Protein AF-A0A9E5JF18-F1 (afdb_monomer)

Structure (mmCIF, N/CA/C/O backbone):
data_AF-A0A9E5JF18-F1
#
_entry.id   AF-A0A9E5JF18-F1
#
loop_
_atom_site.group_PDB
_atom_site.id
_atom_site.type_symbol
_atom_site.label_atom_id
_atom_site.label_alt_id
_atom_site.label_comp_id
_atom_site.label_asym_id
_atom_site.label_entity_id
_atom_site.label_seq_id
_atom_site.pdbx_PDB_ins_code
_atom_site.Cartn_x
_atom_site.Cartn_y
_atom_site.Cartn_z
_atom_site.occupancy
_atom_site.B_iso_or_equiv
_atom_site.auth_seq_id
_atom_site.auth_comp_id
_atom_site.auth_asym_id
_atom_site.auth_atom_id
_atom_site.pdbx_PDB_model_num
ATOM 1 N N . MET A 1 1 ? -44.490 35.544 76.834 1.00 33.91 1 MET A N 1
ATOM 2 C CA . MET A 1 1 ? -45.646 36.040 76.056 1.00 33.91 1 MET A CA 1
ATOM 3 C C . MET A 1 1 ? -45.105 36.666 74.773 1.00 33.91 1 MET A C 1
ATOM 5 O O . MET A 1 1 ? -44.273 37.543 74.913 1.00 33.91 1 MET A O 1
ATOM 9 N N . LEU A 1 2 ? -45.488 36.084 73.617 1.00 44.06 2 LEU A N 1
ATOM 10 C CA . LEU A 1 2 ? -45.630 36.548 72.201 1.00 44.06 2 LEU A CA 1
ATOM 11 C C . LEU A 1 2 ? -45.135 37.962 71.764 1.00 44.06 2 LEU A C 1
ATOM 13 O O . LEU A 1 2 ? -45.018 38.805 72.644 1.00 44.06 2 LEU A O 1
ATOM 17 N N . PRO A 1 3 ? -45.015 38.320 70.447 1.00 48.81 3 PRO A N 1
ATOM 18 C CA . PRO A 1 3 ? -45.403 37.610 69.199 1.00 48.81 3 PRO A CA 1
ATOM 19 C C . PRO A 1 3 ? -44.447 37.737 67.961 1.00 48.81 3 PRO A C 1
ATOM 21 O O . PRO A 1 3 ? -43.409 38.387 67.990 1.00 48.81 3 PRO A O 1
ATOM 24 N N . ARG A 1 4 ? -44.895 37.078 66.871 1.00 42.34 4 ARG A N 1
ATOM 25 C CA . ARG A 1 4 ? -44.680 37.236 65.403 1.00 42.34 4 ARG A CA 1
ATOM 26 C C . ARG A 1 4 ? -44.490 38.661 64.835 1.00 42.34 4 ARG A C 1
ATOM 28 O O . ARG A 1 4 ? -45.094 39.579 65.367 1.00 42.34 4 ARG A O 1
ATOM 35 N N . GLU A 1 5 ? -43.833 38.741 63.659 1.00 38.25 5 GLU A N 1
ATOM 36 C CA . GLU A 1 5 ? -44.210 39.450 62.390 1.00 38.25 5 GLU A CA 1
ATOM 37 C C . GLU A 1 5 ? -43.005 39.395 61.401 1.00 38.25 5 GLU A C 1
ATOM 39 O O . GLU A 1 5 ? -41.887 39.726 61.778 1.00 38.25 5 GLU A O 1
ATOM 44 N N . THR A 1 6 ? -43.052 38.682 60.263 1.00 45.41 6 THR A N 1
ATOM 45 C CA . THR A 1 6 ? -43.372 39.152 58.886 1.00 45.41 6 THR A CA 1
ATOM 46 C C . THR A 1 6 ? -42.691 40.446 58.425 1.00 45.41 6 THR A C 1
ATOM 48 O O . THR A 1 6 ? -43.058 41.516 58.884 1.00 45.41 6 THR A O 1
ATOM 51 N N . ASN A 1 7 ? -41.830 40.378 57.394 1.00 31.52 7 ASN A N 1
ATOM 52 C CA . ASN A 1 7 ? -41.903 41.358 56.302 1.00 31.52 7 ASN A CA 1
ATOM 53 C C . ASN A 1 7 ? -41.261 40.876 54.986 1.00 31.52 7 ASN A C 1
ATOM 55 O O . ASN A 1 7 ? -40.154 40.344 54.948 1.00 31.52 7 ASN A O 1
ATOM 59 N N . SER A 1 8 ? -42.009 41.104 53.914 1.00 36.94 8 SER A N 1
ATOM 60 C CA . SER A 1 8 ? -41.681 40.972 52.498 1.00 36.94 8 SER A CA 1
ATOM 61 C C . SER A 1 8 ? -40.933 42.198 51.975 1.00 36.94 8 SER A C 1
ATOM 63 O O . SER A 1 8 ? -41.282 43.300 52.382 1.00 36.94 8 SER A O 1
ATOM 65 N N . THR A 1 9 ? -40.087 42.057 50.951 1.00 35.94 9 THR A N 1
ATOM 66 C CA . THR A 1 9 ? -39.949 43.096 49.910 1.00 35.94 9 THR A CA 1
ATOM 67 C C . THR A 1 9 ? -39.482 42.509 48.575 1.00 35.94 9 THR A C 1
ATOM 69 O O . THR A 1 9 ? -38.477 41.814 48.464 1.00 35.94 9 THR A O 1
ATOM 72 N N . SER A 1 10 ? -40.264 42.817 47.542 1.00 36.72 10 SER A N 1
ATOM 73 C CA . SER A 1 10 ? -39.954 42.715 46.116 1.00 36.72 10 SER A CA 1
ATOM 74 C C . SER A 1 10 ? -38.806 43.643 45.710 1.00 36.72 10 SER A C 1
ATOM 76 O O . SER A 1 10 ? -38.755 44.744 46.253 1.00 36.72 10 SER A O 1
ATOM 78 N N . PHE A 1 11 ? -38.037 43.338 44.652 1.00 36.25 11 PHE A N 1
ATOM 79 C CA . PHE A 1 11 ? -37.579 44.401 43.741 1.00 36.25 11 PHE A CA 1
ATOM 80 C C . PHE A 1 11 ? -37.190 43.923 42.329 1.00 36.25 11 PHE A C 1
ATOM 82 O O . PHE A 1 11 ? -36.208 43.224 42.113 1.00 36.25 11 PHE A O 1
ATOM 89 N N . SER A 1 12 ? -38.047 44.335 41.396 1.00 33.22 12 SER A N 1
ATOM 90 C CA . SER A 1 12 ? -37.826 44.903 40.063 1.00 33.22 12 SER A CA 1
ATOM 91 C C . SER A 1 12 ? -36.539 44.648 39.262 1.00 33.22 12 SER A C 1
ATOM 93 O O . SER A 1 12 ? -35.405 44.865 39.675 1.00 33.22 12 SER A O 1
ATOM 95 N N . SER A 1 13 ? -36.816 44.353 37.998 1.00 35.88 13 SER A N 1
ATOM 96 C CA . SER A 1 13 ? -35.981 44.329 36.806 1.00 35.88 13 SER A CA 1
ATOM 97 C C . SER A 1 13 ? -35.311 45.659 36.392 1.00 35.88 13 SER A C 1
ATOM 99 O O . SER A 1 13 ? -35.896 46.727 36.552 1.00 35.88 13 SER A O 1
ATOM 101 N N . ARG A 1 14 ? -34.223 45.500 35.613 1.00 38.88 14 ARG A N 1
ATOM 102 C CA . ARG A 1 14 ? -33.598 46.397 34.603 1.00 38.88 14 ARG A CA 1
ATOM 103 C C . ARG A 1 14 ? -32.517 47.385 35.060 1.00 38.88 14 ARG A C 1
ATOM 105 O O . ARG A 1 14 ? -32.729 48.165 35.972 1.00 38.88 14 ARG A O 1
ATOM 112 N N . GLN A 1 15 ? -31.478 47.432 34.203 1.00 36.44 15 GLN A N 1
ATOM 113 C CA . GLN A 1 15 ? -30.330 48.357 34.067 1.00 36.44 15 GLN A CA 1
ATOM 114 C C . GLN A 1 15 ? -29.000 47.697 34.490 1.00 36.44 15 GLN A C 1
ATOM 116 O O . GLN A 1 15 ? -28.951 47.066 35.526 1.00 36.44 15 GLN A O 1
ATOM 121 N N . LEU A 1 16 ? -27.878 47.722 33.757 1.00 35.19 16 LEU A N 1
ATOM 122 C CA . LEU A 1 16 ? -27.427 48.499 32.600 1.00 35.19 16 LEU A CA 1
ATOM 123 C C . LEU A 1 16 ? -26.183 47.813 31.974 1.00 35.19 16 LEU A C 1
ATOM 125 O O . LEU A 1 16 ? -25.311 47.316 32.671 1.00 35.19 16 LEU A O 1
ATOM 129 N N . ARG A 1 17 ? -26.138 47.834 30.638 1.00 33.78 17 ARG A N 1
ATOM 130 C CA . ARG A 1 17 ? -25.003 47.969 29.695 1.00 33.78 17 ARG A CA 1
ATOM 131 C C . ARG A 1 17 ? -23.525 47.802 30.146 1.00 33.78 17 ARG A C 1
ATOM 133 O O . ARG A 1 17 ? -23.050 48.500 31.027 1.00 33.78 17 ARG A O 1
ATOM 140 N N . ARG A 1 18 ? -22.796 47.160 29.205 1.00 38.06 18 ARG A N 1
ATOM 141 C CA . ARG A 1 18 ? -21.385 47.320 28.749 1.00 38.06 18 ARG A CA 1
ATOM 142 C C . ARG A 1 18 ? -20.288 46.486 29.433 1.00 38.06 18 ARG A C 1
ATOM 144 O O . ARG A 1 18 ? -19.762 46.878 30.460 1.00 38.06 18 ARG A O 1
ATOM 151 N N . ALA A 1 19 ? -19.782 45.502 28.682 1.00 30.72 19 ALA A N 1
ATOM 152 C CA . ALA A 1 19 ? -18.355 45.371 28.364 1.00 30.72 19 ALA A CA 1
ATOM 153 C C . ALA A 1 19 ? -18.171 44.453 27.134 1.00 30.72 19 ALA A C 1
ATOM 155 O O . ALA A 1 19 ? -18.579 43.298 27.152 1.00 30.72 19 ALA A O 1
ATOM 156 N N . ARG A 1 20 ? -17.561 44.964 26.055 1.00 37.94 20 ARG A N 1
ATOM 157 C CA . ARG A 1 20 ? -16.689 44.136 25.200 1.00 37.94 20 ARG A CA 1
ATOM 158 C C . ARG A 1 20 ? -15.313 44.143 25.877 1.00 37.94 20 ARG A C 1
ATOM 160 O O . ARG A 1 20 ? -14.948 45.184 26.422 1.00 37.94 20 ARG A O 1
ATOM 167 N N . PRO A 1 21 ? -14.543 43.050 25.808 1.00 35.47 21 PRO A N 1
ATOM 168 C CA . PRO A 1 21 ? -13.415 43.097 24.880 1.00 35.47 21 PRO A CA 1
ATOM 169 C C . PRO A 1 21 ? -13.142 41.774 24.147 1.00 35.47 21 PRO A C 1
ATOM 171 O O . PRO A 1 21 ? -13.647 40.710 24.488 1.00 35.47 21 PRO A O 1
ATOM 174 N N . CYS A 1 22 ? -12.337 41.906 23.095 1.00 34.72 22 CYS A N 1
ATOM 175 C CA . CYS A 1 22 ? -11.722 40.872 22.276 1.00 34.72 22 CYS A CA 1
ATOM 176 C C . CYS A 1 22 ? -11.289 39.607 23.034 1.00 34.72 22 CYS A C 1
ATOM 178 O O . CYS A 1 22 ? -10.414 39.682 23.889 1.00 34.72 22 CYS A O 1
ATOM 180 N N . CYS A 1 23 ? -11.745 38.444 22.568 1.00 26.55 23 CYS A N 1
ATOM 181 C CA . CYS A 1 23 ? -10.933 37.230 22.544 1.00 26.55 23 CYS A CA 1
ATOM 182 C C . CYS A 1 23 ? -11.174 36.512 21.211 1.00 26.55 23 CYS A C 1
ATOM 184 O O . CYS A 1 23 ? -12.299 36.204 20.829 1.00 26.55 23 CYS A O 1
ATOM 186 N N . THR A 1 24 ? -10.084 36.304 20.488 1.00 35.44 24 THR A N 1
ATOM 187 C CA . THR A 1 24 ? -9.939 35.458 19.304 1.00 35.44 24 THR A CA 1
ATOM 188 C C . THR A 1 24 ? -10.535 34.059 19.531 1.00 35.44 24 THR A C 1
ATOM 190 O O . THR A 1 24 ? -10.253 33.456 20.570 1.00 35.44 24 THR A O 1
ATOM 193 N N . PRO A 1 25 ? -11.301 33.465 18.591 1.00 33.09 25 PRO A N 1
ATOM 194 C CA . PRO A 1 25 ? -11.694 32.073 18.730 1.00 33.09 25 PRO A CA 1
ATOM 195 C C . PRO A 1 25 ? -10.510 31.199 18.315 1.00 33.09 25 PRO A C 1
ATOM 197 O O . PRO A 1 25 ? -10.319 30.839 17.155 1.00 33.09 25 PRO A O 1
ATOM 200 N N . ARG A 1 26 ? -9.680 30.875 19.304 1.00 34.72 26 ARG A N 1
ATOM 201 C CA . ARG A 1 26 ? -8.766 29.736 19.273 1.00 34.72 26 ARG A CA 1
ATOM 202 C C . ARG A 1 26 ? -9.658 28.494 19.355 1.00 34.72 26 ARG A C 1
ATOM 204 O O . ARG A 1 26 ? -10.065 28.114 20.448 1.00 34.72 26 ARG A O 1
ATOM 211 N N . THR A 1 27 ? -10.046 27.934 18.210 1.00 34.31 27 THR A N 1
ATOM 212 C CA . THR A 1 27 ? -10.943 26.768 18.139 1.00 34.31 27 THR A CA 1
ATOM 213 C C . THR A 1 27 ? -10.347 25.615 18.942 1.00 34.31 27 THR A C 1
ATOM 215 O O . THR A 1 27 ? -9.317 25.057 18.554 1.00 34.31 27 THR A O 1
ATOM 218 N N . ARG A 1 28 ? -10.963 25.293 20.083 1.00 35.28 28 ARG A N 1
ATOM 219 C CA . ARG A 1 28 ? -10.625 24.111 20.879 1.00 35.28 28 ARG A CA 1
ATOM 220 C C . ARG A 1 28 ? -11.259 22.879 20.215 1.00 35.28 28 ARG A C 1
ATOM 222 O O . ARG A 1 28 ? -12.368 22.986 19.693 1.00 35.28 28 ARG A O 1
ATOM 229 N N . PRO A 1 29 ? -10.605 21.707 20.244 1.00 41.25 29 PRO A N 1
ATOM 230 C CA . PRO A 1 29 ? -11.119 20.477 19.625 1.00 41.25 29 PRO A CA 1
ATOM 231 C C . PRO A 1 29 ? -12.486 20.019 20.177 1.00 41.25 29 PRO A C 1
ATOM 233 O O . PRO A 1 29 ? -13.217 19.311 19.491 1.00 41.25 29 PRO A O 1
ATOM 236 N N . THR A 1 30 ? -12.890 20.489 21.362 1.00 40.84 30 THR A N 1
ATOM 237 C CA . THR A 1 30 ? -14.211 20.240 21.966 1.00 40.84 30 THR A CA 1
ATOM 238 C C . THR A 1 30 ? -15.380 20.889 21.216 1.00 40.84 30 THR A C 1
ATOM 240 O O . THR A 1 30 ? -16.484 20.347 21.242 1.00 40.84 30 THR A O 1
ATOM 243 N N . ASP A 1 31 ? -15.160 21.994 20.493 1.00 34.69 31 ASP A N 1
ATOM 244 C CA . ASP A 1 31 ? -16.243 22.692 19.780 1.00 34.69 31 ASP A CA 1
ATOM 245 C C . ASP A 1 31 ? -16.677 21.947 18.509 1.00 34.69 31 ASP A C 1
ATOM 247 O O . ASP A 1 31 ? -17.843 22.012 18.123 1.00 34.69 31 ASP A O 1
ATOM 251 N N . GLN A 1 32 ? -15.781 21.176 17.880 1.00 45.31 32 GLN A N 1
ATOM 252 C CA . GLN A 1 32 ? -16.121 20.385 16.690 1.00 45.31 32 GLN A CA 1
ATOM 253 C C . GLN A 1 32 ? -17.056 19.214 17.011 1.00 45.31 32 GLN A C 1
ATOM 255 O O . GLN A 1 32 ? -17.930 18.902 16.205 1.00 45.31 32 GLN A O 1
ATOM 260 N N . VAL A 1 33 ? -16.914 18.597 18.188 1.00 40.34 33 VAL A N 1
ATOM 261 C CA . VAL A 1 33 ? -17.778 17.489 18.628 1.00 40.34 33 VAL A CA 1
ATOM 262 C C . VAL A 1 33 ? -19.189 17.997 18.941 1.00 40.34 33 VAL A C 1
ATOM 264 O O . VAL A 1 33 ? -20.171 17.380 18.527 1.00 40.34 33 VAL A O 1
ATOM 267 N N . ALA A 1 34 ? -19.309 19.168 19.576 1.00 34.69 34 ALA A N 1
ATOM 268 C CA . ALA A 1 34 ? -20.599 19.823 19.802 1.00 34.69 34 ALA A CA 1
ATOM 269 C C . ALA A 1 34 ? -21.286 20.206 18.477 1.00 34.69 34 ALA A C 1
ATOM 271 O O . ALA A 1 34 ? -22.465 19.913 18.278 1.00 34.69 34 ALA A O 1
ATOM 272 N N . GLN A 1 35 ? -20.521 20.746 17.520 1.00 43.88 35 GLN A N 1
ATOM 273 C CA . GLN A 1 35 ? -21.025 21.096 16.188 1.00 43.88 35 GLN A CA 1
ATOM 274 C C . GLN A 1 35 ? -21.439 19.878 15.345 1.00 43.88 35 GLN A C 1
ATOM 276 O O . GLN A 1 35 ? -22.266 20.007 14.440 1.00 43.88 35 GLN A O 1
ATOM 281 N N . PHE A 1 36 ? -20.855 18.705 15.605 1.00 44.62 36 PHE A N 1
ATOM 282 C CA . PHE A 1 36 ? -21.214 17.443 14.954 1.00 44.62 36 PHE A CA 1
ATOM 283 C C . PHE A 1 36 ? -22.488 16.843 15.567 1.00 44.62 36 PHE A C 1
ATOM 285 O O . PHE A 1 36 ? -23.381 16.408 14.838 1.00 44.62 36 PHE A O 1
ATOM 292 N N . ARG A 1 37 ? -22.620 16.914 16.900 1.00 42.00 37 ARG A N 1
ATOM 293 C CA . ARG A 1 37 ? -23.812 16.488 17.648 1.00 42.00 37 ARG A CA 1
ATOM 294 C C . ARG A 1 37 ? -25.064 17.255 17.214 1.00 42.00 37 ARG A C 1
ATOM 296 O O . ARG A 1 37 ? -26.103 16.639 16.995 1.00 42.00 37 ARG A O 1
ATOM 303 N N . GLU A 1 38 ? -24.958 18.569 17.017 1.00 39.56 38 GLU A N 1
ATOM 304 C CA . GLU A 1 38 ? -26.082 19.402 16.560 1.00 39.56 38 GLU A CA 1
ATOM 305 C C . GLU A 1 38 ? -26.525 19.076 15.123 1.00 39.56 38 GLU A C 1
ATOM 307 O O . GLU A 1 38 ? -27.725 19.038 14.847 1.00 39.56 38 GLU A O 1
ATOM 312 N N . ARG A 1 39 ? -25.585 18.762 14.218 1.00 45.22 39 ARG A N 1
ATOM 313 C CA . ARG A 1 39 ? -25.906 18.415 12.819 1.00 45.22 39 ARG A CA 1
ATOM 314 C C . ARG A 1 39 ? -26.516 17.020 12.671 1.00 45.22 39 ARG A C 1
ATOM 316 O O . ARG A 1 39 ? -27.420 16.853 11.858 1.00 45.22 39 ARG A O 1
ATOM 323 N N . CYS A 1 40 ? -26.078 16.038 13.464 1.00 43.12 40 CYS A N 1
ATOM 324 C CA . CYS A 1 40 ? -26.708 14.710 13.481 1.00 43.12 40 CYS A CA 1
ATOM 325 C C . CYS A 1 40 ? -28.138 14.773 14.037 1.00 43.12 40 CYS A C 1
ATOM 327 O O . CYS A 1 40 ? -29.059 14.234 13.425 1.00 43.12 40 CYS A O 1
ATOM 329 N N . CYS A 1 41 ? -28.343 15.509 15.135 1.00 36.72 41 CYS A N 1
ATOM 330 C CA . CYS A 1 41 ? -29.659 15.646 15.763 1.00 36.72 41 CYS A CA 1
ATOM 331 C C . CYS A 1 41 ? -30.662 16.373 14.842 1.00 36.72 41 CYS A C 1
ATOM 333 O O . CYS A 1 41 ? -31.827 15.981 14.753 1.00 36.72 41 CYS A O 1
ATOM 335 N N . SER A 1 42 ? -30.211 17.379 14.072 1.00 37.66 42 SER A N 1
ATOM 336 C CA . SER A 1 42 ? -31.073 18.041 13.080 1.00 37.66 42 SER A CA 1
ATOM 337 C C . SER A 1 42 ? -31.446 17.130 11.905 1.00 37.66 42 SER A C 1
ATOM 339 O O . SER A 1 42 ? -32.498 17.305 11.293 1.00 37.66 42 SER A O 1
ATOM 341 N N . GLN A 1 43 ? -30.593 16.157 11.576 1.00 49.12 43 GLN A N 1
ATOM 342 C CA . GLN A 1 43 ? -30.783 15.281 10.424 1.00 49.12 43 GLN A CA 1
ATOM 343 C C . GLN A 1 43 ? -31.690 14.080 10.746 1.00 49.12 43 GLN A C 1
ATOM 345 O O . GLN A 1 43 ? -32.526 13.721 9.918 1.00 49.12 43 GLN A O 1
ATOM 350 N N . GLU A 1 44 ? -31.626 13.531 11.964 1.00 44.22 44 GLU A N 1
ATOM 351 C CA . GLU A 1 44 ? -32.565 12.501 12.444 1.00 44.22 44 GLU A CA 1
ATOM 352 C C . GLU A 1 44 ? -33.997 13.032 12.620 1.00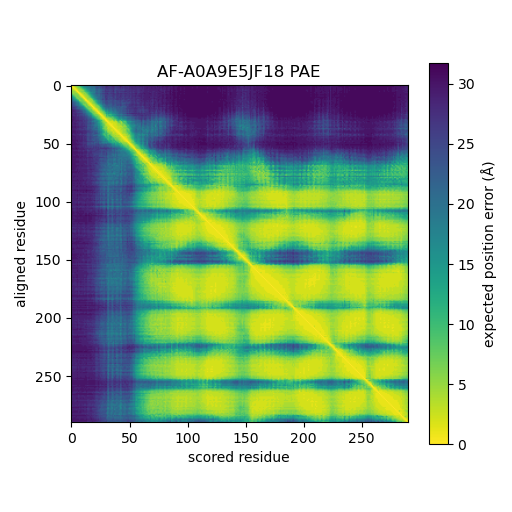 44.22 44 GLU A C 1
ATOM 354 O O . GLU A 1 44 ? -34.964 12.347 12.271 1.00 44.22 44 GLU A O 1
ATOM 359 N N . ALA A 1 45 ? -34.156 14.272 13.100 1.00 39.84 45 ALA A N 1
ATOM 360 C CA . ALA A 1 45 ? -35.471 14.900 13.258 1.00 39.84 45 ALA A CA 1
ATOM 361 C C . ALA A 1 45 ? -36.186 15.116 11.909 1.00 39.84 45 ALA A C 1
ATOM 363 O O . ALA A 1 45 ? -37.403 14.958 11.819 1.00 39.84 45 ALA A O 1
ATOM 364 N N . SER A 1 46 ? -35.429 15.395 10.843 1.00 41.59 46 SER A N 1
ATOM 365 C CA . SER A 1 46 ? -35.955 15.537 9.479 1.00 41.59 46 SER A CA 1
ATOM 366 C C . SER A 1 46 ? -36.387 14.207 8.843 1.00 41.59 46 SER A C 1
ATOM 368 O O . SER A 1 46 ? -37.172 14.225 7.897 1.00 41.59 46 SER A O 1
ATOM 370 N N . LEU A 1 47 ? -35.877 13.066 9.319 1.00 44.62 47 LEU A N 1
ATOM 371 C CA . LEU A 1 47 ? -36.159 11.738 8.755 1.00 44.62 47 LEU A CA 1
ATOM 372 C C . LEU A 1 47 ? -37.414 11.091 9.357 1.00 44.62 47 LEU A C 1
ATOM 374 O O . LEU A 1 47 ? -38.124 10.369 8.658 1.00 44.62 47 LEU A O 1
ATOM 378 N N . ARG A 1 48 ? -37.740 11.383 10.624 1.00 41.66 48 ARG A N 1
ATOM 379 C CA . ARG A 1 48 ? -38.936 10.828 11.289 1.00 41.66 48 ARG A CA 1
ATOM 380 C C . ARG A 1 48 ? -40.262 11.408 10.789 1.00 41.66 48 ARG A C 1
ATOM 382 O O . ARG A 1 48 ? -41.299 10.793 11.010 1.00 41.66 48 ARG A O 1
ATOM 389 N N . ALA A 1 49 ? -40.247 12.560 10.120 1.00 44.16 49 ALA A N 1
ATOM 390 C CA . ALA A 1 49 ? -41.471 13.244 9.707 1.00 44.16 49 ALA A CA 1
ATOM 391 C C . ALA A 1 49 ? -42.063 12.745 8.373 1.00 44.16 49 ALA A C 1
ATOM 393 O O . ALA A 1 49 ? -43.216 13.058 8.087 1.00 44.16 49 ALA A O 1
ATOM 394 N N . THR A 1 50 ? -41.321 11.980 7.557 1.00 45.75 50 THR A N 1
ATOM 395 C CA . THR A 1 50 ? -41.622 11.955 6.110 1.00 45.75 50 THR A CA 1
ATOM 396 C C . THR A 1 50 ? -42.035 10.616 5.506 1.00 45.75 50 THR A C 1
ATOM 398 O O . THR A 1 50 ? -42.512 10.646 4.381 1.00 45.75 50 THR A O 1
ATOM 401 N N . HIS A 1 51 ? -41.933 9.446 6.150 1.00 45.06 51 HIS A N 1
ATOM 402 C CA . HIS A 1 51 ? -42.301 8.216 5.422 1.00 45.06 51 HIS A CA 1
ATOM 403 C C . HIS A 1 51 ? -42.981 7.125 6.248 1.00 45.06 51 HIS A C 1
ATOM 405 O O . HIS A 1 51 ? -42.356 6.269 6.865 1.00 45.06 51 HIS A O 1
ATOM 411 N N . ARG A 1 52 ? -44.315 7.128 6.146 1.00 47.69 52 ARG A N 1
ATOM 412 C CA . ARG A 1 52 ? -45.189 5.964 6.288 1.00 47.69 52 ARG A CA 1
ATOM 413 C C . ARG A 1 52 ? -45.485 5.472 4.863 1.00 47.69 52 ARG A C 1
ATOM 415 O O . ARG A 1 52 ? -46.221 6.132 4.140 1.00 47.69 52 ARG A O 1
ATOM 422 N N . GLY A 1 53 ? -44.899 4.344 4.458 1.00 48.12 53 GLY A N 1
ATOM 423 C CA . GLY A 1 53 ? -45.255 3.625 3.222 1.00 48.12 53 GLY A CA 1
ATOM 424 C C . GLY A 1 53 ? -44.148 3.538 2.159 1.00 48.12 53 GLY A C 1
ATOM 425 O O . GLY A 1 53 ? -43.565 4.552 1.785 1.00 48.12 53 GLY A O 1
ATOM 426 N N . SER A 1 54 ? -43.931 2.311 1.654 1.00 45.75 54 SER A N 1
ATOM 427 C CA . SER A 1 54 ? -43.003 1.872 0.584 1.00 45.75 54 SER A CA 1
ATOM 428 C C . SER A 1 54 ? -41.540 1.634 1.009 1.00 45.75 54 SER A C 1
ATOM 430 O O . SER A 1 54 ? -40.676 2.485 0.819 1.00 45.75 54 SER A O 1
ATOM 432 N N . HIS A 1 55 ? -41.262 0.465 1.606 1.00 49.06 55 HIS A N 1
ATOM 433 C CA . HIS A 1 55 ? -40.243 0.337 2.659 1.00 49.06 55 HIS A CA 1
ATOM 434 C C . HIS A 1 55 ? -38.924 -0.415 2.358 1.00 49.06 55 HIS A C 1
ATOM 436 O O . HIS A 1 55 ? -38.039 -0.326 3.203 1.00 49.06 55 HIS A O 1
ATOM 442 N N . ASP A 1 56 ? -38.699 -1.083 1.213 1.00 51.62 56 ASP A N 1
ATOM 443 C CA . ASP A 1 56 ? -37.544 -2.020 1.139 1.00 51.62 56 ASP A CA 1
ATOM 444 C C . ASP A 1 56 ? -36.397 -1.689 0.164 1.00 51.62 56 ASP A C 1
ATOM 446 O O . ASP A 1 56 ? -35.238 -1.955 0.491 1.00 51.62 56 ASP A O 1
ATOM 450 N N . SER A 1 57 ? -36.634 -1.073 -0.999 1.00 46.69 57 SER A N 1
ATOM 451 C CA . SER A 1 57 ? -35.552 -0.822 -1.979 1.00 46.69 57 SER A CA 1
ATOM 452 C C . SER A 1 57 ? -34.861 0.540 -1.814 1.00 46.69 57 SER A C 1
ATOM 454 O O . SER A 1 57 ? -33.643 0.637 -1.952 1.00 46.69 57 SER A O 1
ATOM 456 N N . ILE A 1 58 ? -35.605 1.587 -1.442 1.00 48.47 58 ILE A N 1
ATOM 457 C CA . ILE A 1 58 ? -35.087 2.963 -1.279 1.00 48.47 58 ILE A CA 1
ATOM 458 C C . ILE A 1 58 ? -34.296 3.127 0.039 1.00 48.47 58 ILE A C 1
ATOM 460 O O . ILE A 1 58 ? -33.390 3.962 0.140 1.00 48.47 58 ILE A O 1
ATOM 464 N N . SER A 1 59 ? -34.588 2.283 1.037 1.00 51.00 59 SER A N 1
ATOM 465 C CA . SER A 1 59 ? -33.944 2.301 2.357 1.00 51.00 59 SER A CA 1
ATOM 466 C C . SER A 1 59 ? -32.483 1.829 2.308 1.00 51.00 59 SER A C 1
ATOM 468 O O . SER A 1 59 ? -31.595 2.516 2.820 1.00 51.00 59 SER A O 1
ATOM 470 N N . ARG A 1 60 ? -32.187 0.723 1.600 1.00 49.44 60 ARG A N 1
ATOM 471 C CA . ARG A 1 60 ? -30.809 0.204 1.464 1.00 49.44 60 ARG A CA 1
ATOM 472 C C . ARG A 1 60 ? -29.888 1.192 0.763 1.00 49.44 60 ARG A C 1
ATOM 474 O O . ARG A 1 60 ? -28.779 1.425 1.2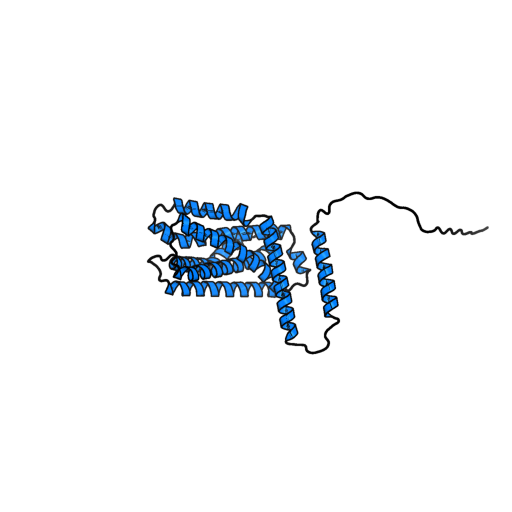29 1.00 49.44 60 ARG A O 1
ATOM 481 N N . ASP A 1 61 ? -30.359 1.817 -0.310 1.00 48.50 61 ASP A N 1
ATOM 482 C CA . ASP A 1 61 ? -29.586 2.796 -1.077 1.00 48.50 61 ASP A CA 1
ATOM 483 C C . ASP A 1 61 ? -29.280 4.074 -0.288 1.00 48.50 61 ASP A C 1
ATOM 485 O O . ASP A 1 61 ? -28.204 4.657 -0.442 1.00 48.50 61 ASP A O 1
ATOM 489 N N . SER A 1 62 ? -30.207 4.508 0.569 1.00 50.22 62 SER A N 1
ATOM 490 C CA . SER A 1 62 ? -30.013 5.676 1.432 1.00 50.22 62 SER A CA 1
ATOM 491 C C . SER A 1 62 ? -29.064 5.366 2.591 1.00 50.22 62 SER A C 1
ATOM 493 O O . SER A 1 62 ? -28.170 6.167 2.858 1.00 50.22 62 SER A O 1
ATOM 495 N N . CYS A 1 63 ? -29.179 4.182 3.205 1.00 50.12 63 CYS A N 1
ATOM 496 C CA . CYS A 1 63 ? -28.275 3.717 4.262 1.00 50.12 63 CYS A CA 1
ATOM 497 C C . CYS A 1 63 ? -26.841 3.528 3.733 1.00 50.12 63 CYS A C 1
ATOM 499 O O . CYS A 1 63 ? -25.885 4.026 4.323 1.00 50.12 63 CYS A O 1
ATOM 501 N N . ARG A 1 64 ? -26.687 2.939 2.536 1.00 54.16 64 ARG A N 1
ATOM 502 C CA . ARG A 1 64 ? -25.385 2.747 1.867 1.00 54.16 64 ARG A CA 1
ATOM 503 C C . ARG A 1 64 ? -24.724 4.074 1.478 1.00 54.16 64 ARG A C 1
ATOM 505 O O . ARG A 1 64 ? -23.514 4.237 1.627 1.00 54.16 64 ARG A O 1
ATOM 512 N N . ARG A 1 65 ? -25.511 5.056 1.014 1.00 55.22 65 ARG A N 1
ATOM 513 C CA . ARG A 1 65 ? -25.020 6.421 0.734 1.00 55.22 65 ARG A CA 1
ATOM 514 C C . ARG A 1 65 ? -24.662 7.188 2.007 1.00 55.22 65 ARG A C 1
ATOM 516 O O . ARG A 1 65 ? -23.745 8.007 1.957 1.00 55.22 65 ARG A O 1
ATOM 523 N N . LEU A 1 66 ? -25.355 6.948 3.122 1.00 60.56 66 LEU A N 1
ATOM 524 C CA . LEU A 1 66 ? -25.003 7.526 4.420 1.00 60.56 66 LEU A CA 1
ATOM 525 C C . LEU A 1 66 ? -23.683 6.941 4.939 1.00 60.56 66 LEU A C 1
ATOM 527 O O . LEU A 1 66 ? -22.790 7.711 5.290 1.00 60.56 66 LEU A O 1
ATOM 531 N N . GLY A 1 67 ? -23.517 5.617 4.875 1.00 61.41 67 GLY A N 1
ATOM 532 C CA . GLY A 1 67 ? -22.295 4.936 5.306 1.00 61.41 67 GLY A CA 1
ATOM 533 C C . GLY A 1 67 ? -21.058 5.347 4.505 1.00 61.41 67 GLY A C 1
ATOM 534 O O . GLY A 1 67 ? -20.019 5.675 5.073 1.00 61.41 67 GLY A O 1
ATOM 535 N N . MET A 1 68 ? -21.183 5.479 3.180 1.00 64.56 68 MET A N 1
ATOM 536 C CA . MET A 1 68 ? -20.069 5.920 2.328 1.00 64.56 68 MET A CA 1
ATOM 537 C C . MET A 1 68 ? -19.661 7.380 2.588 1.00 64.56 68 MET A C 1
ATOM 539 O O . MET A 1 68 ? -18.478 7.719 2.533 1.00 64.56 68 MET A O 1
ATOM 543 N N . LYS A 1 69 ? -20.621 8.254 2.928 1.00 69.50 69 LYS A N 1
ATOM 544 C CA . LYS A 1 69 ? -20.325 9.628 3.366 1.00 69.50 69 LYS A CA 1
ATOM 545 C C . LYS A 1 69 ? -19.630 9.648 4.725 1.00 69.50 69 LYS A C 1
ATOM 547 O O . LYS A 1 69 ? -18.709 10.439 4.903 1.00 69.50 69 LYS A O 1
ATOM 552 N N . GLN A 1 70 ? -20.032 8.786 5.657 1.00 68.31 70 GLN A N 1
ATOM 553 C CA . GLN A 1 70 ? -19.380 8.657 6.960 1.00 68.31 70 GLN A CA 1
ATOM 554 C C . GLN A 1 70 ? -17.939 8.153 6.817 1.00 68.31 70 GLN A C 1
ATOM 556 O O . GLN A 1 70 ? -17.029 8.792 7.340 1.00 68.31 70 GLN A O 1
ATOM 561 N N . ALA A 1 71 ? -17.713 7.094 6.034 1.00 68.75 71 ALA A N 1
ATOM 562 C CA . ALA A 1 71 ? -16.376 6.570 5.750 1.00 68.75 71 ALA A CA 1
ATOM 563 C C . ALA A 1 71 ? -15.461 7.638 5.129 1.00 68.75 71 ALA A C 1
ATOM 565 O O . ALA A 1 71 ? -14.321 7.811 5.556 1.00 68.75 71 ALA A O 1
ATOM 566 N N . LEU A 1 72 ? -15.975 8.425 4.175 1.00 69.19 72 LEU A N 1
ATOM 567 C CA . LEU A 1 72 ? -15.216 9.509 3.548 1.00 69.19 72 LEU A CA 1
ATOM 568 C C . LEU A 1 72 ? -14.902 10.654 4.524 1.00 69.19 72 LEU A C 1
ATOM 570 O O . LEU A 1 72 ? -13.839 11.266 4.438 1.00 69.19 72 LEU A O 1
ATOM 574 N N . VAL A 1 73 ? -15.812 10.962 5.451 1.00 70.62 73 VAL A N 1
ATOM 575 C CA . VAL A 1 73 ? -15.579 11.972 6.494 1.00 70.62 73 VAL A CA 1
ATOM 576 C C . VAL A 1 73 ? -14.491 11.511 7.460 1.00 70.62 73 VAL A C 1
ATOM 578 O O . VAL A 1 73 ? -13.604 12.305 7.770 1.00 70.62 73 VAL A O 1
ATOM 581 N N . VAL A 1 74 ? -14.515 10.243 7.880 1.00 69.94 74 VAL A N 1
ATOM 582 C CA . VAL A 1 74 ? -13.464 9.642 8.717 1.00 69.94 74 VAL A CA 1
ATOM 583 C C . VAL A 1 74 ? -12.126 9.666 7.980 1.00 69.94 74 VAL A C 1
ATOM 585 O O . VAL A 1 74 ? -11.171 10.250 8.486 1.00 69.94 74 VAL A O 1
ATOM 588 N N . ALA A 1 75 ? -12.086 9.171 6.739 1.00 72.12 75 ALA A N 1
ATOM 589 C CA . ALA A 1 75 ? -10.878 9.183 5.916 1.00 72.12 75 ALA A CA 1
ATOM 590 C C . ALA A 1 75 ? -10.308 10.597 5.746 1.00 72.12 75 ALA A C 1
ATOM 592 O O . ALA A 1 75 ? -9.107 10.819 5.875 1.00 72.12 75 ALA A O 1
ATOM 593 N N . ARG A 1 76 ? -11.170 11.588 5.486 1.00 71.81 76 ARG A N 1
ATOM 594 C CA . ARG A 1 76 ? -10.752 12.986 5.343 1.00 71.81 76 ARG A CA 1
ATOM 595 C C . ARG A 1 76 ? -10.215 13.552 6.653 1.00 71.81 76 ARG A C 1
ATOM 597 O O . ARG A 1 76 ? -9.265 14.329 6.610 1.00 71.81 76 ARG A O 1
ATOM 604 N N . LYS A 1 77 ? -10.826 13.215 7.792 1.00 73.38 77 LYS A N 1
ATOM 605 C CA . LYS A 1 77 ? -10.345 13.644 9.109 1.00 73.38 77 LYS A CA 1
ATOM 606 C C . LYS A 1 77 ? -8.927 13.128 9.332 1.00 73.38 77 LYS A C 1
ATOM 608 O O . LYS A 1 77 ? -8.038 13.938 9.580 1.00 73.38 77 LYS A O 1
ATOM 613 N N . ASP A 1 78 ? -8.726 11.826 9.172 1.00 69.50 78 ASP A N 1
ATOM 614 C CA . ASP A 1 78 ? -7.449 11.167 9.450 1.00 69.50 78 ASP A CA 1
ATOM 615 C C . ASP A 1 78 ? -6.363 11.662 8.487 1.00 69.50 78 ASP A C 1
ATOM 617 O O . ASP A 1 78 ? -5.295 12.094 8.919 1.00 69.50 78 ASP A O 1
ATOM 621 N N . LEU A 1 79 ? -6.687 11.783 7.195 1.00 70.38 79 LEU A N 1
ATOM 622 C CA . LEU A 1 79 ? -5.757 12.316 6.200 1.00 70.38 79 LEU A CA 1
ATOM 623 C C . LEU A 1 79 ? -5.374 13.779 6.483 1.00 70.38 79 LEU A C 1
ATOM 625 O O . LEU A 1 79 ? -4.225 14.165 6.284 1.00 70.38 79 LEU A O 1
ATOM 629 N N . LEU A 1 80 ? -6.305 14.612 6.966 1.00 71.19 80 LEU A N 1
ATOM 630 C CA . LEU A 1 80 ? -6.009 16.000 7.343 1.00 71.19 80 LEU A CA 1
ATOM 631 C C . LEU A 1 80 ? -5.150 16.094 8.603 1.00 71.19 80 LEU A C 1
ATOM 633 O O . LEU A 1 80 ? -4.269 16.955 8.662 1.00 71.19 80 LEU A O 1
ATOM 637 N N . VAL A 1 81 ? -5.413 15.251 9.603 1.00 67.62 81 VAL A N 1
ATOM 638 C CA . VAL A 1 81 ? -4.597 15.170 10.822 1.00 67.62 81 VAL A CA 1
ATOM 639 C C . VAL A 1 81 ? -3.170 14.804 10.441 1.00 67.62 81 VAL A C 1
ATOM 641 O O . VAL A 1 81 ? -2.223 15.495 10.822 1.00 67.62 81 VAL A O 1
ATOM 644 N N . GLU A 1 82 ? -3.014 13.795 9.595 1.00 69.44 82 GLU A N 1
ATOM 645 C CA . GLU A 1 82 ? -1.703 13.279 9.250 1.00 69.44 82 GLU A CA 1
ATOM 646 C C . GLU A 1 82 ? -0.932 14.176 8.275 1.00 69.44 82 GLU A C 1
ATOM 648 O O . GLU A 1 82 ? 0.276 14.389 8.427 1.00 69.44 82 GLU A O 1
ATOM 653 N N . PHE A 1 83 ? -1.634 14.806 7.328 1.00 68.94 83 PHE A N 1
ATOM 654 C CA . PHE A 1 83 ? -1.050 15.823 6.455 1.00 68.94 83 PHE A CA 1
ATOM 655 C C . PHE A 1 83 ? -0.603 17.055 7.250 1.00 68.94 83 PHE A C 1
ATOM 657 O O . PHE A 1 83 ? 0.460 17.620 6.982 1.00 68.94 83 PHE A O 1
ATOM 664 N N . ARG A 1 84 ? -1.365 17.454 8.278 1.00 70.56 84 ARG A N 1
ATOM 665 C CA . ARG A 1 84 ? -0.990 18.559 9.171 1.00 70.56 84 ARG A CA 1
ATOM 666 C C . ARG A 1 84 ? 0.208 18.203 10.048 1.00 70.56 84 ARG A C 1
ATOM 668 O O . ARG A 1 84 ? 1.071 19.055 10.242 1.00 70.56 84 ARG A O 1
ATOM 675 N N . ALA A 1 85 ? 0.296 16.956 10.508 1.00 66.38 85 ALA A N 1
ATOM 676 C CA . ALA A 1 85 ? 1.474 16.425 11.193 1.00 66.38 85 ALA A CA 1
ATOM 677 C C . ALA A 1 85 ? 2.693 16.275 10.260 1.00 66.38 85 ALA A C 1
ATOM 679 O O . ALA A 1 85 ? 3.807 16.057 10.736 1.00 66.38 85 ALA A O 1
ATOM 680 N N . ARG A 1 86 ? 2.491 16.401 8.936 1.00 74.38 86 ARG A N 1
ATOM 681 C CA . ARG A 1 86 ? 3.504 16.224 7.883 1.00 74.38 86 ARG A CA 1
ATOM 682 C C . ARG A 1 86 ? 4.281 14.915 8.040 1.00 74.38 86 ARG A C 1
ATOM 684 O O . ARG A 1 86 ? 5.459 14.858 7.693 1.00 74.38 86 ARG A O 1
ATOM 691 N N . LEU A 1 87 ? 3.630 13.867 8.550 1.00 74.31 87 LEU A N 1
ATOM 692 C CA . LEU A 1 87 ? 4.291 12.609 8.906 1.00 74.31 87 LEU A CA 1
ATOM 693 C C . LEU A 1 87 ? 5.006 11.999 7.693 1.00 74.31 87 LEU A C 1
ATOM 695 O O . LEU A 1 87 ? 6.199 11.693 7.743 1.00 74.31 87 LEU A O 1
ATOM 699 N N . LEU A 1 88 ? 4.278 11.919 6.579 1.00 76.56 88 LEU A N 1
ATOM 700 C CA . LEU A 1 88 ? 4.754 11.369 5.315 1.00 76.56 88 LEU A CA 1
ATOM 701 C C . LEU A 1 88 ? 5.945 12.178 4.764 1.00 76.56 88 LEU A C 1
ATOM 703 O O . LEU A 1 88 ? 6.950 11.600 4.363 1.00 76.56 88 LEU A O 1
ATOM 707 N N . LEU A 1 89 ? 5.876 13.512 4.835 1.00 79.44 89 LEU A N 1
ATOM 708 C CA . LEU A 1 89 ? 6.909 14.419 4.316 1.00 79.44 89 LEU A CA 1
ATOM 709 C C . LEU A 1 89 ? 8.176 14.470 5.179 1.00 79.44 89 LEU A C 1
ATOM 711 O O . LEU A 1 89 ? 9.270 14.554 4.636 1.00 79.44 89 LEU A O 1
ATOM 715 N N . VAL A 1 90 ? 8.045 14.458 6.507 1.00 84.50 90 VAL A N 1
ATOM 716 C CA . VAL A 1 90 ? 9.169 14.726 7.424 1.00 84.50 90 VAL A CA 1
ATOM 717 C C . VAL A 1 90 ? 9.851 13.443 7.897 1.00 84.50 90 VAL A C 1
ATOM 719 O O . VAL A 1 90 ? 11.032 13.474 8.227 1.00 84.50 90 VAL A O 1
ATOM 722 N N . ARG A 1 91 ? 9.135 12.313 7.945 1.00 86.00 91 ARG A N 1
ATOM 723 C CA . ARG A 1 91 ? 9.670 11.052 8.489 1.00 86.00 91 ARG A CA 1
ATOM 724 C C . ARG A 1 91 ? 9.851 9.988 7.415 1.00 86.00 91 ARG A C 1
ATOM 726 O O . ARG A 1 91 ? 10.920 9.399 7.312 1.00 86.00 91 ARG A O 1
ATOM 733 N N . VAL A 1 92 ? 8.815 9.754 6.615 1.00 88.94 92 VAL A N 1
ATOM 734 C CA . VAL A 1 92 ? 8.746 8.572 5.744 1.00 88.94 92 VAL A CA 1
ATOM 735 C C . VAL A 1 92 ? 9.478 8.796 4.428 1.00 88.94 92 VAL A C 1
ATOM 737 O O . VAL A 1 92 ? 10.281 7.959 4.035 1.00 88.94 92 VAL A O 1
ATOM 740 N N . ILE A 1 93 ? 9.260 9.938 3.770 1.00 90.69 93 ILE A N 1
ATOM 741 C CA . ILE A 1 93 ? 9.927 10.262 2.501 1.00 90.69 93 ILE A CA 1
ATOM 742 C C . ILE A 1 93 ? 11.452 10.330 2.650 1.00 90.69 93 ILE A C 1
ATOM 744 O O . ILE A 1 93 ? 12.127 9.684 1.853 1.00 90.69 93 ILE A O 1
ATOM 748 N N . PRO A 1 94 ? 12.029 11.031 3.648 1.00 91.88 94 PRO A N 1
ATOM 749 C CA . PRO A 1 94 ? 13.480 11.058 3.814 1.00 91.88 94 PRO A CA 1
ATOM 750 C C . PRO A 1 94 ? 14.062 9.665 4.063 1.00 91.88 94 PRO A C 1
ATOM 752 O O . PRO A 1 94 ? 15.094 9.333 3.492 1.00 91.88 94 PRO A O 1
ATOM 755 N N . PHE A 1 95 ? 13.378 8.833 4.857 1.00 93.00 95 PHE A N 1
ATOM 756 C CA . PHE A 1 95 ? 13.768 7.441 5.078 1.00 93.00 95 PHE A CA 1
ATOM 757 C C . PHE A 1 95 ? 13.748 6.635 3.772 1.00 93.00 95 PHE A C 1
ATOM 759 O O . PHE A 1 95 ? 14.751 6.031 3.407 1.00 93.00 95 PHE A O 1
ATOM 766 N N . ALA A 1 96 ? 12.639 6.678 3.034 1.00 91.94 96 ALA A N 1
ATOM 767 C CA . ALA A 1 96 ? 12.476 5.974 1.767 1.00 91.94 96 ALA A CA 1
ATOM 768 C C . ALA A 1 96 ? 13.522 6.399 0.720 1.00 91.94 96 ALA A C 1
ATOM 770 O O . ALA A 1 96 ? 14.142 5.548 0.083 1.00 91.94 96 ALA A O 1
ATOM 771 N N . LEU A 1 97 ? 13.766 7.707 0.582 1.00 92.38 97 LEU A N 1
ATOM 772 C CA . LEU A 1 97 ? 14.783 8.256 -0.320 1.00 92.38 97 LEU A CA 1
ATOM 773 C C . LEU A 1 97 ? 16.195 7.838 0.086 1.00 92.38 97 LEU A C 1
ATOM 775 O O . LEU A 1 97 ? 16.982 7.448 -0.771 1.00 92.38 97 LEU A O 1
ATOM 779 N N . LEU A 1 98 ? 16.513 7.890 1.381 1.00 94.06 98 LEU A N 1
ATOM 780 C CA . LEU A 1 98 ? 17.810 7.461 1.891 1.00 94.06 98 LEU A CA 1
ATOM 781 C C . LEU A 1 98 ? 18.050 5.986 1.571 1.00 94.06 98 LEU A C 1
ATOM 783 O O . LEU A 1 98 ? 19.117 5.645 1.075 1.00 94.06 98 LEU A O 1
ATOM 787 N N . VAL A 1 99 ? 17.052 5.123 1.770 1.00 92.81 99 VAL A N 1
ATOM 788 C CA . VAL A 1 99 ? 17.170 3.701 1.429 1.00 92.81 99 VAL A CA 1
ATOM 789 C C . VAL A 1 99 ? 17.375 3.504 -0.080 1.00 92.81 99 VAL A C 1
ATOM 791 O O . VAL A 1 99 ? 18.261 2.744 -0.466 1.00 92.81 99 VAL A O 1
ATOM 794 N N . LEU A 1 100 ? 16.633 4.216 -0.939 1.00 90.44 100 LEU A N 1
ATOM 795 C CA . LEU A 1 100 ? 16.825 4.142 -2.394 1.00 90.44 100 LEU A CA 1
ATOM 796 C C 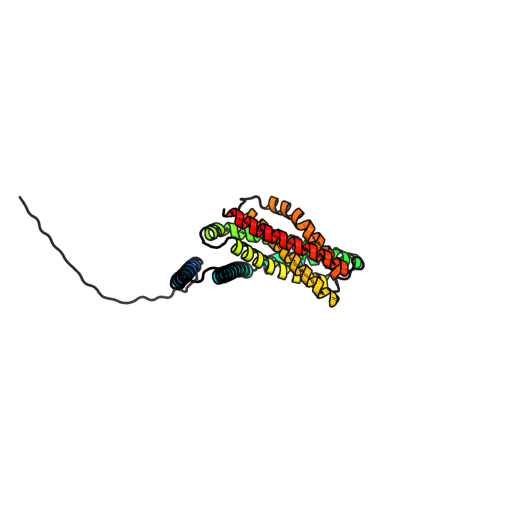. LEU A 1 100 ? 18.247 4.534 -2.816 1.00 90.44 100 LEU A C 1
ATOM 798 O O . LEU A 1 100 ? 18.872 3.809 -3.591 1.00 90.44 100 LEU A O 1
ATOM 802 N N . VAL A 1 101 ? 18.757 5.652 -2.289 1.00 91.25 101 VAL A N 1
ATOM 803 C CA . VAL A 1 101 ? 20.109 6.151 -2.580 1.00 91.25 101 VAL A CA 1
ATOM 804 C C . VAL A 1 101 ? 21.171 5.183 -2.068 1.00 91.25 101 VAL A C 1
ATOM 806 O O . VAL A 1 101 ? 22.102 4.868 -2.802 1.00 91.25 101 VAL A O 1
ATOM 809 N N . LEU A 1 102 ? 21.027 4.670 -0.843 1.00 91.81 102 LEU A N 1
ATOM 810 C CA . LEU A 1 102 ? 21.974 3.704 -0.289 1.00 91.81 102 LEU A CA 1
ATOM 811 C C . LEU A 1 102 ? 22.065 2.447 -1.153 1.00 91.81 102 LEU A C 1
ATOM 813 O O . LEU A 1 102 ? 23.167 1.983 -1.422 1.00 91.81 102 LEU A O 1
ATOM 817 N N . PHE A 1 103 ? 20.936 1.920 -1.631 1.00 89.00 103 PHE A N 1
ATOM 818 C CA . PHE A 1 103 ? 20.963 0.777 -2.540 1.00 89.00 103 PHE A CA 1
ATOM 819 C C . PHE A 1 103 ? 21.505 1.125 -3.928 1.00 89.00 103 PHE A C 1
ATOM 821 O O . PHE A 1 103 ? 22.218 0.305 -4.496 1.00 89.00 103 PHE A O 1
ATOM 828 N N . ALA A 1 104 ? 21.223 2.324 -4.453 1.00 86.62 104 ALA A N 1
ATOM 829 C CA . ALA A 1 104 ? 21.795 2.784 -5.722 1.00 86.62 104 ALA A CA 1
ATOM 830 C C . ALA A 1 104 ? 23.327 2.773 -5.680 1.00 86.62 104 ALA A C 1
ATOM 832 O O . ALA A 1 104 ? 23.969 2.339 -6.625 1.00 86.62 104 ALA A O 1
ATOM 833 N N . VAL A 1 105 ? 23.899 3.229 -4.563 1.00 88.00 105 VAL A N 1
ATOM 834 C CA . VAL A 1 105 ? 25.350 3.281 -4.351 1.00 88.00 105 VAL A CA 1
ATOM 835 C C . VAL A 1 105 ? 25.925 1.903 -4.012 1.00 88.00 105 VAL A C 1
ATOM 837 O O . VAL A 1 105 ? 27.041 1.592 -4.410 1.00 88.00 105 VAL A O 1
ATOM 840 N N . ALA A 1 106 ? 25.192 1.072 -3.266 1.00 88.06 106 ALA A N 1
ATOM 841 C CA . ALA A 1 106 ? 25.670 -0.247 -2.853 1.00 88.06 106 ALA A CA 1
ATOM 842 C C . ALA A 1 106 ? 25.714 -1.261 -4.006 1.00 88.06 106 ALA A C 1
ATOM 844 O O . ALA A 1 106 ? 26.571 -2.144 -4.016 1.00 88.06 106 ALA A O 1
ATOM 845 N N . LEU A 1 107 ? 24.782 -1.171 -4.956 1.00 82.44 107 LEU A N 1
ATOM 846 C CA . LEU A 1 107 ? 24.768 -2.028 -6.134 1.00 82.44 107 LEU A CA 1
ATOM 847 C C . LEU A 1 107 ? 25.587 -1.351 -7.242 1.00 82.44 107 LEU A C 1
ATOM 849 O O . LEU A 1 107 ? 25.040 -0.660 -8.079 1.00 82.44 107 LEU A O 1
ATOM 853 N N . ASP A 1 108 ? 26.896 -1.579 -7.285 1.00 74.25 108 ASP A N 1
ATOM 854 C CA . ASP A 1 108 ? 27.821 -0.950 -8.254 1.00 74.25 108 ASP A CA 1
ATOM 855 C C . ASP A 1 108 ? 27.725 -1.524 -9.694 1.00 74.25 108 ASP A C 1
ATOM 857 O O . ASP A 1 108 ? 28.599 -1.339 -10.532 1.00 74.25 108 ASP A O 1
ATOM 861 N N . SER A 1 109 ? 26.690 -2.312 -10.010 1.00 73.88 109 SER A N 1
ATOM 862 C CA . SER A 1 109 ? 26.557 -3.004 -11.303 1.00 73.88 109 SER A CA 1
ATOM 863 C C . SER A 1 109 ? 25.171 -2.813 -11.909 1.00 73.88 109 SER A C 1
ATOM 865 O O . SER A 1 109 ? 24.193 -3.340 -11.380 1.00 73.88 109 SER A O 1
ATOM 867 N N . GLU A 1 110 ? 25.095 -2.158 -13.073 1.00 73.00 110 GLU A N 1
ATOM 868 C CA . GLU A 1 110 ? 23.841 -1.910 -13.807 1.00 73.00 110 GLU A CA 1
ATOM 869 C C . GLU A 1 110 ? 22.915 -3.137 -13.949 1.00 73.00 110 GLU A C 1
ATOM 871 O O . GLU A 1 110 ? 21.738 -3.031 -13.592 1.00 73.00 110 GLU A O 1
ATOM 876 N N . PRO A 1 111 ? 23.377 -4.331 -14.385 1.00 73.69 111 PRO A N 1
ATOM 877 C CA . PRO A 1 111 ? 22.470 -5.470 -14.545 1.00 73.69 111 PRO A CA 1
ATOM 878 C C . PRO A 1 111 ? 21.935 -5.996 -13.205 1.00 73.69 111 PRO A C 1
ATOM 880 O O . PRO A 1 111 ? 20.834 -6.548 -13.146 1.00 73.69 111 PRO A O 1
ATOM 883 N N . LEU A 1 112 ? 22.697 -5.823 -12.119 1.00 75.81 112 LEU A N 1
ATOM 884 C CA . LEU A 1 112 ? 22.274 -6.215 -10.778 1.00 75.81 112 LEU A CA 1
ATOM 885 C C . LEU A 1 112 ? 21.263 -5.213 -10.214 1.00 75.81 112 LEU A C 1
ATOM 887 O O . LEU A 1 112 ? 20.263 -5.634 -9.632 1.00 75.81 112 LEU A O 1
ATOM 891 N N . ILE A 1 113 ? 21.491 -3.913 -10.440 1.00 78.00 113 ILE A N 1
ATOM 892 C CA . ILE A 1 113 ? 20.575 -2.837 -10.053 1.00 78.00 113 ILE A CA 1
ATOM 893 C C . ILE A 1 113 ? 19.195 -3.074 -10.669 1.00 78.00 113 ILE A C 1
ATOM 895 O O . ILE A 1 113 ? 18.217 -3.131 -9.928 1.00 78.00 113 ILE A O 1
ATOM 899 N N . LEU A 1 114 ? 19.094 -3.276 -11.989 1.00 75.50 114 LEU A N 1
ATOM 900 C CA . LEU A 1 114 ? 17.789 -3.444 -12.645 1.00 75.50 114 LEU A CA 1
ATOM 901 C C . LEU A 1 114 ? 17.032 -4.682 -12.148 1.00 75.50 114 LEU A C 1
ATOM 903 O O . LEU A 1 114 ? 15.811 -4.640 -11.993 1.00 75.50 114 LEU A O 1
ATOM 907 N N . ARG A 1 115 ? 17.742 -5.779 -11.862 1.00 78.50 115 ARG A N 1
ATOM 908 C CA . ARG A 1 115 ? 17.123 -7.013 -11.360 1.00 78.50 115 ARG A CA 1
ATOM 909 C C . ARG A 1 115 ? 16.669 -6.891 -9.906 1.00 78.50 115 ARG A C 1
ATOM 911 O O . ARG A 1 115 ? 15.658 -7.479 -9.530 1.00 78.50 115 ARG A O 1
ATOM 918 N N . ALA A 1 116 ? 17.406 -6.147 -9.086 1.00 84.94 116 ALA A N 1
ATOM 919 C CA . ALA A 1 116 ? 17.064 -5.921 -7.686 1.00 84.94 116 ALA A CA 1
ATOM 920 C C . ALA A 1 116 ? 16.052 -4.779 -7.497 1.00 84.94 116 ALA A C 1
ATOM 922 O O . ALA A 1 116 ? 15.323 -4.782 -6.507 1.00 84.94 116 ALA A O 1
ATOM 923 N N . ALA A 1 117 ? 15.970 -3.830 -8.437 1.00 86.31 117 ALA A N 1
ATOM 924 C CA . ALA A 1 117 ? 15.164 -2.613 -8.344 1.00 86.31 117 ALA A CA 1
ATOM 925 C C . ALA A 1 117 ? 13.706 -2.881 -7.951 1.00 86.31 117 ALA A C 1
ATOM 927 O O . ALA A 1 117 ? 13.177 -2.213 -7.062 1.00 86.31 117 ALA A O 1
ATOM 928 N N . SER A 1 118 ? 13.068 -3.884 -8.564 1.00 88.94 118 SER A N 1
ATOM 929 C CA . SER A 1 118 ? 11.686 -4.255 -8.244 1.00 88.94 118 SER A CA 1
ATOM 930 C C . SER A 1 118 ? 11.549 -4.688 -6.781 1.00 88.94 118 SER A C 1
ATOM 932 O O . SER A 1 118 ? 10.698 -4.173 -6.061 1.00 88.94 118 SER A O 1
ATOM 934 N N . GLY A 1 119 ? 12.423 -5.577 -6.307 1.00 90.62 119 GLY A N 1
ATOM 935 C CA . GLY A 1 119 ? 12.450 -6.029 -4.917 1.00 90.62 119 GLY A CA 1
ATOM 936 C C . GLY A 1 119 ? 12.744 -4.897 -3.934 1.00 90.62 119 GLY A C 1
ATOM 937 O O . GLY A 1 119 ? 12.088 -4.798 -2.901 1.00 90.62 119 GLY A O 1
ATOM 938 N N . LEU A 1 120 ? 13.678 -4.008 -4.273 1.00 91.50 120 LEU A N 1
ATOM 939 C CA . LEU A 1 120 ? 14.081 -2.882 -3.430 1.00 91.50 120 LEU A CA 1
ATOM 940 C C . LEU A 1 120 ? 12.951 -1.861 -3.245 1.00 91.50 120 LEU A C 1
ATOM 942 O O . LEU A 1 120 ? 12.716 -1.411 -2.122 1.00 91.50 120 LEU A O 1
ATOM 946 N N . VAL A 1 121 ? 12.190 -1.551 -4.300 1.00 92.69 121 VAL A N 1
ATOM 947 C CA . VAL A 1 121 ? 10.999 -0.688 -4.201 1.00 92.69 121 VAL A CA 1
ATOM 948 C C . VAL A 1 121 ? 9.991 -1.272 -3.210 1.00 92.69 121 VAL A C 1
ATOM 950 O O . VAL A 1 121 ? 9.525 -0.571 -2.317 1.00 92.69 121 VAL A O 1
ATOM 953 N N . TRP A 1 122 ? 9.695 -2.568 -3.280 1.00 94.56 122 TRP A N 1
ATOM 954 C CA . TRP A 1 122 ? 8.731 -3.175 -2.356 1.00 94.56 122 TRP A CA 1
ATOM 955 C C . TRP A 1 122 ? 9.286 -3.390 -0.946 1.00 94.56 122 TRP A C 1
ATOM 957 O O . TRP A 1 122 ? 8.540 -3.292 0.026 1.00 94.56 122 TRP A O 1
ATOM 967 N N . LEU A 1 123 ? 10.594 -3.605 -0.802 1.00 93.62 123 LEU A N 1
ATOM 968 C CA . LEU A 1 123 ? 11.253 -3.682 0.500 1.00 93.62 123 LEU A CA 1
ATOM 969 C C . LEU A 1 123 ? 11.243 -2.324 1.215 1.00 93.62 123 LEU A C 1
ATOM 971 O O . LEU A 1 123 ? 10.897 -2.240 2.393 1.00 93.62 123 LEU A O 1
ATOM 975 N N . THR A 1 124 ? 11.566 -1.244 0.500 1.00 93.81 124 THR A N 1
ATOM 976 C CA . THR A 1 124 ? 11.451 0.124 1.035 1.00 93.81 124 THR A CA 1
ATOM 977 C C . THR A 1 124 ? 10.002 0.447 1.404 1.00 93.81 124 THR A C 1
ATOM 979 O O . THR A 1 124 ? 9.745 1.039 2.457 1.00 93.81 124 THR A O 1
ATOM 982 N N . MET A 1 125 ? 9.046 -0.019 0.596 1.00 93.50 125 MET A N 1
ATOM 983 C CA . MET A 1 125 ? 7.618 0.119 0.856 1.00 93.50 125 MET A CA 1
ATOM 984 C C . MET A 1 125 ? 7.173 -0.630 2.123 1.00 93.50 125 MET A C 1
ATOM 986 O O . MET A 1 125 ? 6.424 -0.075 2.931 1.00 93.50 125 MET A O 1
ATOM 990 N N . LEU A 1 126 ? 7.670 -1.852 2.347 1.00 92.81 126 LEU A N 1
ATOM 991 C CA . LEU A 1 126 ? 7.430 -2.629 3.566 1.00 92.81 126 LEU A CA 1
ATOM 992 C C . LEU A 1 126 ? 7.882 -1.853 4.806 1.00 92.81 126 LEU A C 1
ATOM 994 O O . LEU A 1 126 ? 7.079 -1.616 5.707 1.00 92.81 126 LEU A O 1
ATOM 998 N N . PHE A 1 127 ? 9.149 -1.432 4.848 1.00 90.12 127 PHE A N 1
ATOM 999 C CA . PHE A 1 127 ? 9.685 -0.701 5.999 1.00 90.12 127 PHE A CA 1
ATOM 1000 C C . PHE A 1 127 ? 8.924 0.598 6.258 1.00 90.12 127 PHE A C 1
ATOM 1002 O O . PHE A 1 127 ? 8.602 0.917 7.400 1.00 90.12 127 PHE A O 1
ATOM 1009 N N . SER A 1 128 ? 8.576 1.321 5.196 1.00 90.50 128 SER A N 1
ATOM 1010 C CA . SER A 1 128 ? 7.787 2.545 5.315 1.00 90.50 128 SER A CA 1
ATOM 1011 C C . SER A 1 128 ? 6.385 2.285 5.867 1.00 90.50 128 SER A C 1
ATOM 1013 O O . SER A 1 128 ? 5.896 3.069 6.676 1.00 90.50 128 SER A O 1
ATOM 1015 N N . THR A 1 129 ? 5.759 1.170 5.479 1.00 88.62 129 THR A N 1
ATOM 1016 C CA . THR A 1 129 ? 4.454 0.751 6.010 1.00 88.62 129 THR A CA 1
ATOM 1017 C C . THR A 1 129 ? 4.551 0.433 7.502 1.00 88.62 129 THR A C 1
ATOM 1019 O O . THR A 1 129 ? 3.704 0.878 8.271 1.00 88.62 129 THR A O 1
ATOM 1022 N N . LEU A 1 130 ? 5.609 -0.262 7.938 1.00 86.31 130 LEU A N 1
ATOM 1023 C CA . LEU A 1 130 ? 5.849 -0.536 9.361 1.00 86.31 130 LEU A CA 1
ATOM 1024 C C . LEU A 1 130 ? 6.011 0.760 10.172 1.00 86.31 130 LEU A C 1
ATOM 1026 O O . LEU A 1 130 ? 5.425 0.886 11.246 1.00 86.31 130 LEU A O 1
ATOM 1030 N N . LEU A 1 131 ? 6.745 1.744 9.639 1.00 86.00 131 LEU A N 1
ATOM 1031 C CA . LEU A 1 131 ? 6.885 3.063 10.266 1.00 86.00 131 LEU A CA 1
ATOM 1032 C C . LEU A 1 131 ? 5.552 3.819 10.340 1.00 86.00 131 LEU A C 1
ATOM 1034 O O . LEU A 1 131 ? 5.292 4.480 11.343 1.00 86.00 131 LEU A O 1
ATOM 1038 N N . LEU A 1 132 ? 4.717 3.732 9.299 1.00 82.94 132 LEU A N 1
ATOM 1039 C CA . LEU A 1 132 ? 3.383 4.338 9.288 1.00 82.94 132 LEU A CA 1
ATOM 1040 C C . LEU A 1 132 ? 2.509 3.742 10.395 1.00 82.94 132 LEU A C 1
ATOM 1042 O O . LEU A 1 132 ? 2.005 4.482 11.232 1.00 82.94 132 LEU A O 1
ATOM 1046 N N . VAL A 1 133 ? 2.420 2.410 10.456 1.00 79.88 133 VAL A N 1
ATOM 1047 C CA . VAL A 1 133 ? 1.581 1.692 11.430 1.00 79.88 133 VAL A CA 1
ATOM 1048 C C . VAL A 1 133 ? 1.990 2.007 12.870 1.00 79.88 133 VAL A C 1
ATOM 1050 O O . VAL A 1 133 ? 1.126 2.302 13.695 1.00 79.88 133 VAL A O 1
ATOM 1053 N N . GLN A 1 134 ? 3.293 2.015 13.173 1.00 80.19 134 GLN A N 1
ATOM 1054 C CA . GLN A 1 134 ? 3.790 2.378 14.508 1.00 80.19 134 GLN A CA 1
ATOM 1055 C C . GLN A 1 134 ? 3.366 3.796 14.911 1.00 80.19 134 GLN A C 1
ATOM 1057 O O . GLN A 1 134 ? 2.941 4.030 16.038 1.00 80.19 134 GLN A O 1
ATOM 1062 N N . ARG A 1 135 ? 3.429 4.750 13.976 1.00 77.75 135 ARG A N 1
ATOM 1063 C CA . ARG A 1 135 ? 3.060 6.144 14.245 1.00 77.75 135 ARG A CA 1
ATOM 1064 C C . ARG A 1 135 ? 1.564 6.349 14.399 1.00 77.75 135 ARG A C 1
ATOM 1066 O O . ARG A 1 135 ? 1.166 7.133 15.255 1.00 77.75 135 ARG A O 1
ATOM 1073 N N . THR A 1 136 ? 0.750 5.682 13.587 1.00 72.25 136 THR A N 1
ATOM 1074 C CA . THR A 1 136 ? -0.710 5.741 13.718 1.00 72.25 136 THR A CA 1
ATOM 1075 C C . THR A 1 136 ? -1.138 5.253 15.103 1.00 72.25 136 THR A C 1
ATOM 1077 O O . THR A 1 136 ? -1.978 5.882 15.738 1.00 72.25 136 THR A O 1
ATOM 1080 N N . TYR A 1 137 ? -0.493 4.207 15.624 1.00 70.69 137 TYR A N 1
ATOM 1081 C CA . TYR A 1 137 ? -0.754 3.696 16.969 1.00 70.69 137 TYR A CA 1
ATOM 1082 C C . TYR A 1 137 ? -0.302 4.646 18.093 1.00 70.69 137 TYR A C 1
ATOM 1084 O O . TYR A 1 137 ? -1.071 4.893 19.024 1.00 70.69 137 TYR A O 1
ATOM 1092 N N . ASP A 1 138 ? 0.895 5.241 17.994 1.00 71.69 138 ASP A N 1
ATOM 1093 C CA . ASP A 1 138 ? 1.359 6.255 18.960 1.00 71.69 138 ASP A CA 1
ATOM 1094 C C . ASP A 1 138 ? 0.348 7.406 19.105 1.00 71.69 138 ASP A C 1
ATOM 1096 O O . ASP A 1 138 ? 0.150 7.943 20.191 1.00 71.69 138 ASP A O 1
ATOM 1100 N N . VAL A 1 139 ? -0.287 7.801 17.998 1.00 69.38 139 VAL A N 1
ATOM 1101 C CA . VAL A 1 139 ? -1.293 8.871 17.980 1.00 69.38 139 VAL A CA 1
ATOM 1102 C C . VAL A 1 139 ? -2.630 8.381 18.541 1.00 69.38 139 VAL A C 1
ATOM 1104 O O . VAL A 1 139 ? -3.243 9.073 19.351 1.00 69.38 139 VAL A O 1
ATOM 1107 N N . GLU A 1 140 ? -3.081 7.181 18.168 1.00 67.50 140 GLU A N 1
ATOM 1108 C CA . GLU A 1 140 ? -4.363 6.637 18.640 1.00 67.50 140 GLU A CA 1
ATOM 1109 C C . GLU A 1 140 ? -4.384 6.344 20.145 1.00 67.50 140 GLU A C 1
ATOM 1111 O O . GLU A 1 140 ? -5.399 6.599 20.798 1.00 67.50 140 GLU A O 1
ATOM 1116 N N . THR A 1 141 ? -3.272 5.864 20.707 1.00 64.94 141 THR A N 1
ATOM 1117 C CA . THR A 1 141 ? -3.136 5.626 22.155 1.00 64.94 141 THR A CA 1
ATOM 1118 C C . THR A 1 141 ? -3.130 6.919 22.966 1.00 64.94 141 THR A C 1
ATOM 1120 O O . THR A 1 141 ? -3.652 6.945 24.079 1.00 64.94 141 THR A O 1
ATOM 1123 N N . GLN A 1 142 ? -2.582 8.005 22.414 1.00 58.25 142 GLN A N 1
ATOM 1124 C CA . GLN A 1 142 ? -2.549 9.313 23.074 1.00 58.25 142 GLN A CA 1
ATOM 1125 C C . GLN A 1 142 ? -3.906 10.027 23.057 1.00 58.25 142 GLN A C 1
ATOM 1127 O O . GLN A 1 142 ? -4.224 10.743 24.005 1.00 58.25 142 GLN A O 1
ATOM 1132 N N . ASP A 1 143 ? -4.711 9.823 22.012 1.00 56.94 143 ASP A N 1
ATOM 1133 C CA . ASP A 1 143 ? -5.956 10.570 21.802 1.00 56.94 143 ASP A CA 1
ATOM 1134 C C . ASP A 1 143 ? -7.216 9.902 22.392 1.00 56.94 143 ASP A C 1
ATOM 1136 O O . ASP A 1 143 ? -8.304 10.471 22.272 1.00 56.94 143 ASP A O 1
ATOM 1140 N N . ALA A 1 144 ? -7.118 8.706 22.999 1.00 56.94 144 ALA A N 1
ATOM 1141 C CA . ALA A 1 144 ? -8.266 7.906 23.480 1.00 56.94 144 ALA A CA 1
ATOM 1142 C C . ALA A 1 144 ? -9.414 7.799 22.444 1.00 56.94 144 ALA A C 1
ATOM 1144 O O . ALA A 1 144 ? -10.593 7.631 22.769 1.00 56.94 144 ALA A O 1
ATOM 1145 N N . ALA A 1 145 ? -9.074 7.919 21.156 1.00 57.50 145 ALA A N 1
ATOM 1146 C CA . ALA A 1 145 ? -10.035 8.130 20.079 1.00 57.50 145 ALA A CA 1
ATOM 1147 C C . ALA A 1 145 ? -10.963 6.922 19.879 1.00 57.50 145 ALA A C 1
ATOM 1149 O O . ALA A 1 145 ? -12.089 7.072 19.401 1.00 57.50 145 ALA A O 1
ATOM 1150 N N . LEU A 1 146 ? -10.497 5.737 20.274 1.00 54.50 146 LEU A N 1
ATOM 1151 C CA . LEU A 1 146 ? -11.246 4.485 20.233 1.00 54.50 146 LEU A CA 1
ATOM 1152 C C . LEU A 1 146 ? -12.437 4.491 21.204 1.00 54.50 146 LEU A C 1
ATOM 1154 O O . LEU A 1 146 ? -13.533 4.105 20.811 1.00 54.50 146 LEU A O 1
ATOM 1158 N N . GLU A 1 147 ? -12.273 5.033 22.414 1.00 53.94 147 GLU A N 1
ATOM 1159 C CA . GLU A 1 147 ? -13.348 5.158 23.413 1.00 53.94 147 GLU A CA 1
ATOM 1160 C C . GLU A 1 147 ? -14.460 6.111 22.939 1.00 53.94 147 GLU A C 1
ATOM 1162 O O . GLU A 1 147 ? -15.655 5.840 23.087 1.00 53.94 147 GLU A O 1
ATOM 1167 N N . VAL A 1 148 ? -14.082 7.205 22.273 1.00 54.56 148 VAL A N 1
ATOM 1168 C CA . VAL A 1 148 ? -15.037 8.176 21.713 1.00 54.56 148 VAL A CA 1
ATOM 1169 C C . VAL A 1 148 ? -15.779 7.607 20.495 1.00 54.56 148 VAL A C 1
ATOM 1171 O O . VAL A 1 148 ? -16.968 7.883 20.310 1.00 54.56 148 VAL A O 1
ATOM 1174 N N . LEU A 1 149 ? -15.112 6.789 19.674 1.00 55.12 149 LEU A N 1
ATOM 1175 C CA . LEU A 1 149 ? -15.731 6.122 18.525 1.00 55.12 149 LEU A CA 1
ATOM 1176 C C . LEU A 1 149 ? -16.697 5.009 18.947 1.00 55.12 149 LEU A C 1
ATOM 1178 O O . LEU A 1 149 ? -17.767 4.917 18.357 1.00 55.12 149 LEU A O 1
ATOM 1182 N N . LEU A 1 150 ? -16.383 4.245 19.997 1.00 54.06 150 LEU A N 1
ATOM 1183 C CA . LEU A 1 150 ? -17.276 3.220 20.560 1.00 54.06 150 LEU A CA 1
ATOM 1184 C C . LEU A 1 150 ? -18.549 3.814 21.184 1.00 54.06 150 LEU A C 1
ATOM 1186 O O . LEU A 1 150 ? -19.603 3.185 21.170 1.00 54.06 150 LEU A O 1
ATOM 1190 N N . THR A 1 151 ? -18.481 5.052 21.684 1.00 56.41 151 THR A N 1
ATOM 1191 C CA . THR A 1 151 ? -19.656 5.768 22.216 1.00 56.41 151 THR A CA 1
ATOM 1192 C C . THR A 1 151 ? -20.515 6.401 21.103 1.00 56.41 151 THR A C 1
ATOM 1194 O O . THR A 1 151 ? -21.627 6.874 21.346 1.00 56.41 151 THR A O 1
ATOM 1197 N N . SER A 1 152 ? -20.010 6.436 19.866 1.00 55.59 152 SER A N 1
ATOM 1198 C CA . SER A 1 152 ? -20.684 7.027 18.709 1.00 55.59 152 SER A CA 1
ATOM 1199 C C . SER A 1 152 ? -21.411 5.939 17.913 1.00 55.59 152 SER A C 1
ATOM 1201 O O . SER A 1 152 ? -20.811 4.935 17.555 1.00 55.59 152 SER A O 1
ATOM 1203 N N . ALA A 1 153 ? -22.690 6.141 17.581 1.00 57.22 153 ALA A N 1
ATOM 1204 C CA . ALA A 1 153 ? -23.515 5.201 16.807 1.00 57.22 153 ALA A CA 1
ATOM 1205 C C . ALA A 1 153 ? -23.120 5.134 15.310 1.00 57.22 153 ALA A C 1
ATOM 1207 O O . ALA A 1 153 ? -23.918 5.441 14.425 1.00 57.22 153 ALA A O 1
ATOM 1208 N N . VAL A 1 154 ? -21.863 4.802 15.017 1.00 65.69 154 VAL A N 1
ATOM 1209 C CA . VAL A 1 154 ? -21.331 4.639 13.660 1.00 65.69 154 VAL A CA 1
ATOM 1210 C C . VAL A 1 154 ? -21.087 3.157 13.410 1.00 65.69 154 VAL A C 1
ATOM 1212 O O . VAL A 1 154 ? -20.501 2.473 14.242 1.00 65.69 154 VAL A O 1
ATOM 1215 N N . GLU A 1 155 ? -21.515 2.660 12.248 1.00 71.62 155 GLU A N 1
ATOM 1216 C CA . GLU A 1 155 ? -21.235 1.282 11.841 1.00 71.62 155 GLU A CA 1
ATOM 1217 C C . GLU A 1 155 ? -19.708 1.034 11.798 1.00 71.62 155 GLU A C 1
ATOM 1219 O O . GLU A 1 155 ? -18.997 1.750 11.079 1.00 71.62 155 GLU A O 1
ATOM 1224 N N . PRO A 1 156 ? -19.188 0.007 12.499 1.00 73.06 156 PRO A N 1
ATOM 1225 C CA . PRO A 1 156 ? -17.748 -0.283 12.599 1.00 73.06 156 PRO A CA 1
ATOM 1226 C C . PRO A 1 156 ? -17.070 -0.471 11.238 1.00 73.06 156 PRO A C 1
ATOM 1228 O O . PRO A 1 156 ? -15.931 -0.054 11.018 1.00 73.06 156 PRO A O 1
ATOM 1231 N N . VAL A 1 157 ? -17.812 -1.036 10.284 1.00 78.69 157 VAL A N 1
ATOM 1232 C CA . VAL A 1 157 ? -17.364 -1.265 8.906 1.00 78.69 157 VAL A CA 1
ATOM 1233 C C . VAL A 1 157 ? -17.028 0.051 8.192 1.00 78.69 157 VAL A C 1
ATOM 1235 O O . VAL A 1 157 ? -16.035 0.123 7.467 1.00 78.69 157 VAL A O 1
ATOM 1238 N N . ASN A 1 158 ? -17.790 1.125 8.426 1.00 78.56 158 ASN A N 1
ATOM 1239 C CA . ASN A 1 158 ? -17.540 2.424 7.787 1.00 78.56 158 ASN A CA 1
ATOM 1240 C C . ASN A 1 158 ? -16.282 3.102 8.350 1.00 78.56 158 ASN A C 1
ATOM 1242 O O . ASN A 1 158 ? -15.573 3.793 7.616 1.00 78.56 158 ASN A O 1
ATOM 1246 N N . VAL A 1 159 ? -15.968 2.871 9.629 1.00 79.19 159 VAL A N 1
ATOM 1247 C CA . VAL A 1 159 ? -14.717 3.337 10.246 1.00 79.19 159 VAL A CA 1
ATOM 1248 C C . VAL A 1 159 ? -13.520 2.589 9.656 1.00 79.19 159 VAL A C 1
ATOM 1250 O O . VAL A 1 159 ? -12.535 3.228 9.283 1.00 79.19 159 VAL A O 1
ATOM 1253 N N . PHE A 1 160 ? -13.628 1.265 9.491 1.00 84.44 160 PHE A N 1
ATOM 1254 C CA . PHE A 1 160 ? -12.584 0.450 8.863 1.00 84.44 160 PHE A CA 1
ATOM 1255 C C . PHE A 1 160 ? -12.254 0.931 7.446 1.00 84.44 160 PHE A C 1
ATOM 1257 O O . PHE A 1 160 ? -11.094 1.213 7.151 1.00 84.44 160 PHE A O 1
ATOM 1264 N N . PHE A 1 161 ? -13.260 1.097 6.578 1.00 85.44 161 PHE A N 1
ATOM 1265 C CA . PHE A 1 161 ? -13.026 1.585 5.214 1.00 85.44 161 PHE A CA 1
ATOM 1266 C C . PHE A 1 161 ? -12.487 3.019 5.180 1.00 85.44 161 PHE A C 1
ATOM 1268 O O . PHE A 1 161 ? -11.698 3.346 4.294 1.00 85.44 161 PHE A O 1
ATOM 1275 N N . GLY A 1 162 ? -12.868 3.862 6.145 1.00 81.94 162 GLY A N 1
ATOM 1276 C CA . GLY A 1 162 ? -12.305 5.201 6.299 1.00 81.94 162 GLY A CA 1
ATOM 1277 C C . GLY A 1 162 ? -10.797 5.171 6.574 1.00 81.94 162 GLY A C 1
ATOM 1278 O O . GLY A 1 162 ? -10.028 5.805 5.846 1.00 81.94 162 GLY A O 1
ATOM 1279 N N . LYS A 1 163 ? -10.371 4.382 7.570 1.00 85.88 163 LYS A N 1
ATOM 1280 C CA . LYS A 1 163 ? -8.951 4.199 7.923 1.00 85.88 163 LYS A CA 1
ATOM 1281 C C . LYS A 1 163 ? -8.158 3.534 6.798 1.00 85.88 163 LYS A C 1
ATOM 1283 O O . LYS A 1 163 ? -7.093 4.021 6.426 1.00 85.88 163 LYS A O 1
ATOM 1288 N N . LEU A 1 164 ? -8.714 2.480 6.198 1.00 89.75 164 LEU A N 1
ATOM 1289 C CA . LEU A 1 164 ? -8.099 1.779 5.072 1.00 89.75 164 LEU A CA 1
ATOM 1290 C C . LEU A 1 164 ? -7.857 2.728 3.900 1.00 89.75 164 LEU A C 1
ATOM 1292 O O . LEU A 1 164 ? -6.770 2.725 3.329 1.00 89.75 164 LEU A O 1
ATOM 1296 N N . PHE A 1 165 ? -8.839 3.564 3.553 1.00 89.75 165 PHE A N 1
ATOM 1297 C CA . PHE A 1 165 ? -8.696 4.509 2.450 1.00 89.75 165 PHE A CA 1
ATOM 1298 C C . PHE A 1 165 ? -7.657 5.599 2.745 1.00 89.75 165 PHE A C 1
ATOM 1300 O O . PHE A 1 165 ? -6.880 5.952 1.859 1.00 89.75 165 PHE A O 1
ATOM 1307 N N . ALA A 1 166 ? -7.603 6.109 3.980 1.00 87.06 166 ALA A N 1
ATOM 1308 C CA . ALA A 1 166 ? -6.573 7.064 4.385 1.00 87.06 166 ALA A CA 1
ATOM 1309 C C . ALA A 1 166 ? -5.164 6.459 4.241 1.00 87.06 166 ALA A C 1
ATOM 1311 O O . ALA A 1 166 ? -4.320 7.042 3.555 1.00 87.06 166 ALA A O 1
ATOM 1312 N N . ALA A 1 167 ? -4.950 5.252 4.777 1.00 89.00 167 ALA A N 1
ATOM 1313 C CA . ALA A 1 167 ? -3.687 4.525 4.651 1.00 89.00 167 ALA A CA 1
ATOM 1314 C C . ALA A 1 167 ? -3.344 4.216 3.184 1.00 89.00 167 ALA A C 1
ATOM 1316 O O . ALA A 1 167 ? -2.209 4.411 2.748 1.00 89.00 167 ALA A O 1
ATOM 1317 N N . PHE A 1 168 ? -4.330 3.797 2.385 1.00 92.50 168 PHE A N 1
ATOM 1318 C CA . PHE A 1 168 ? -4.158 3.537 0.957 1.00 92.50 168 PHE A CA 1
ATOM 1319 C C . PHE A 1 168 ? -3.640 4.765 0.211 1.00 92.50 168 PHE A C 1
ATOM 1321 O O . PHE A 1 168 ? -2.672 4.648 -0.532 1.00 92.50 168 PHE A O 1
ATOM 1328 N N . VAL A 1 169 ? -4.228 5.946 0.423 1.00 91.06 169 VAL A N 1
ATOM 1329 C CA . VAL A 1 169 ? -3.792 7.181 -0.253 1.00 91.06 169 VAL A CA 1
ATOM 1330 C C . VAL A 1 169 ? -2.340 7.518 0.089 1.00 91.06 169 VAL A C 1
ATOM 1332 O O . VAL A 1 169 ? -1.568 7.899 -0.790 1.00 91.06 169 VAL A O 1
ATOM 1335 N N . GLN A 1 170 ? -1.940 7.353 1.346 1.00 89.69 170 GLN A N 1
ATOM 1336 C CA . GLN A 1 170 ? -0.568 7.619 1.777 1.00 89.69 170 GLN A CA 1
ATOM 1337 C C . GLN A 1 170 ? 0.434 6.648 1.161 1.00 89.69 170 GLN A C 1
ATOM 1339 O O . GLN A 1 170 ? 1.464 7.066 0.626 1.00 89.69 170 GLN A O 1
ATOM 1344 N N . LEU A 1 171 ? 0.113 5.356 1.206 1.00 92.69 171 LEU A N 1
ATOM 1345 C CA . LEU A 1 171 ? 0.937 4.320 0.605 1.00 92.69 171 LEU A CA 1
ATOM 1346 C C . LEU A 1 171 ? 0.991 4.473 -0.919 1.00 92.69 171 LEU A C 1
ATOM 1348 O O . LEU A 1 171 ? 2.045 4.275 -1.515 1.00 92.69 171 LEU A O 1
ATOM 1352 N N . LEU A 1 172 ? -0.095 4.917 -1.551 1.00 94.12 172 LEU A N 1
ATOM 1353 C CA . LEU A 1 172 ? -0.126 5.215 -2.977 1.00 94.12 172 LEU A CA 1
ATOM 1354 C C . LEU A 1 172 ? 0.843 6.353 -3.324 1.00 94.12 172 LEU A C 1
ATOM 1356 O O . LEU A 1 172 ? 1.686 6.183 -4.200 1.00 94.12 172 LEU A O 1
ATOM 1360 N N . VAL A 1 173 ? 0.796 7.477 -2.603 1.00 92.50 173 VAL A N 1
ATOM 1361 C CA . VAL A 1 173 ? 1.733 8.598 -2.812 1.00 92.50 173 VAL A CA 1
ATOM 1362 C C . VAL A 1 173 ? 3.183 8.143 -2.646 1.00 92.50 173 VAL A C 1
ATOM 1364 O O . VAL A 1 173 ? 4.031 8.461 -3.481 1.00 92.50 173 VAL A O 1
ATOM 1367 N N . LEU A 1 174 ? 3.467 7.368 -1.599 1.00 93.06 174 LEU A N 1
ATOM 1368 C CA . LEU A 1 174 ? 4.806 6.852 -1.351 1.00 93.06 174 LEU A CA 1
ATOM 1369 C C . LEU A 1 174 ? 5.267 5.888 -2.452 1.00 93.06 174 LEU A C 1
ATOM 1371 O O . LEU A 1 174 ? 6.386 6.010 -2.937 1.00 93.06 174 LEU A O 1
ATOM 1375 N N . SER A 1 175 ? 4.411 4.960 -2.876 1.00 94.50 175 SER A N 1
ATOM 1376 C CA . SER A 1 175 ? 4.736 3.996 -3.930 1.00 94.50 175 SER A CA 1
ATOM 1377 C C . SER A 1 175 ? 5.023 4.678 -5.269 1.00 94.50 175 SER A C 1
ATOM 1379 O O . SER A 1 175 ? 5.981 4.308 -5.940 1.00 94.50 175 SER A O 1
ATOM 1381 N N . VAL A 1 176 ? 4.274 5.729 -5.628 1.00 93.94 176 VAL A N 1
ATOM 1382 C CA . VAL A 1 176 ? 4.550 6.542 -6.823 1.00 93.94 176 VAL A CA 1
ATOM 1383 C C . VAL A 1 176 ? 5.914 7.218 -6.711 1.00 93.94 176 VAL A C 1
ATOM 1385 O O . VAL A 1 176 ? 6.689 7.184 -7.665 1.00 93.94 176 VAL A O 1
ATOM 1388 N N . LEU A 1 177 ? 6.240 7.785 -5.546 1.00 94.38 177 LEU A N 1
ATOM 1389 C CA . LEU A 1 177 ? 7.548 8.391 -5.298 1.00 94.38 177 LEU A CA 1
ATOM 1390 C C . LEU A 1 177 ? 8.682 7.363 -5.396 1.00 94.38 177 LEU A C 1
ATOM 1392 O O . LEU A 1 177 ? 9.713 7.658 -5.992 1.00 94.38 177 LEU A O 1
ATOM 1396 N N . LEU A 1 178 ? 8.492 6.161 -4.851 1.00 93.38 178 LEU A N 1
ATOM 1397 C CA . LEU A 1 178 ? 9.483 5.086 -4.901 1.00 93.38 178 LEU A CA 1
ATOM 1398 C C . LEU A 1 178 ? 9.698 4.562 -6.322 1.00 93.38 178 LEU A C 1
ATOM 1400 O O . LEU A 1 178 ? 10.837 4.382 -6.739 1.0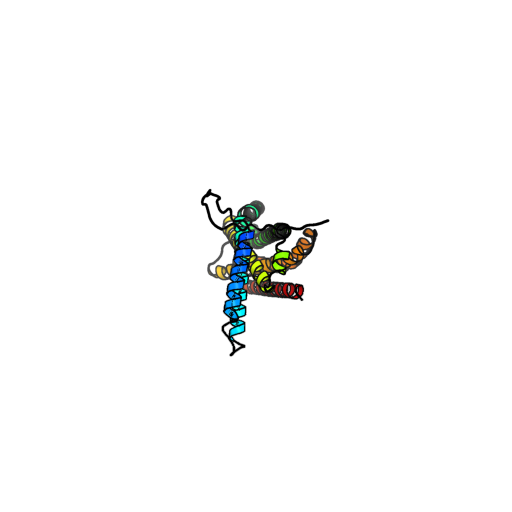0 93.38 178 LEU A O 1
ATOM 1404 N N . VAL A 1 179 ? 8.620 4.353 -7.082 1.00 92.44 179 VAL A N 1
ATOM 1405 C CA . VAL A 1 179 ? 8.690 3.937 -8.490 1.00 92.44 179 VAL A CA 1
ATOM 1406 C C . VAL A 1 179 ? 9.362 5.017 -9.336 1.00 92.44 179 VAL A C 1
ATOM 1408 O O . VAL A 1 179 ? 10.227 4.703 -10.148 1.00 92.44 179 VAL A O 1
ATOM 1411 N N . PHE A 1 180 ? 9.028 6.291 -9.115 1.00 91.88 180 PHE A N 1
ATOM 1412 C CA . PHE A 1 180 ? 9.713 7.406 -9.768 1.00 91.88 180 PHE A CA 1
ATOM 1413 C C . PHE A 1 180 ? 11.204 7.437 -9.410 1.00 91.88 180 PHE A C 1
ATOM 1415 O O . PHE A 1 180 ? 12.050 7.554 -10.294 1.00 91.88 180 PHE A O 1
ATOM 1422 N N . GLY A 1 181 ? 11.533 7.259 -8.128 1.00 90.31 181 GLY A N 1
ATOM 1423 C CA . GLY A 1 181 ? 12.909 7.136 -7.658 1.00 90.31 181 GLY A CA 1
ATOM 1424 C C . GLY A 1 181 ? 13.650 5.982 -8.331 1.00 90.31 181 GLY A C 1
ATOM 1425 O O . GLY A 1 181 ? 14.773 6.174 -8.774 1.00 90.31 181 GLY A O 1
ATOM 1426 N N . ALA A 1 182 ? 13.016 4.821 -8.498 1.00 89.12 182 ALA A N 1
ATOM 1427 C CA . ALA A 1 182 ? 13.604 3.689 -9.209 1.00 89.12 182 ALA A CA 1
ATOM 1428 C C . ALA A 1 182 ? 13.852 3.990 -10.697 1.00 89.12 182 ALA A C 1
ATOM 1430 O O . ALA A 1 182 ? 14.901 3.639 -11.224 1.00 89.12 182 ALA A O 1
ATOM 1431 N N . ILE A 1 183 ? 12.943 4.686 -11.381 1.00 89.06 183 ILE A N 1
ATOM 1432 C CA . ILE A 1 183 ? 13.152 5.081 -12.785 1.00 89.06 183 ILE A CA 1
ATOM 1433 C C . ILE A 1 183 ? 14.358 6.025 -12.908 1.00 89.06 183 ILE A C 1
ATOM 1435 O O . ILE A 1 183 ? 15.203 5.831 -13.778 1.00 89.06 183 ILE A O 1
ATOM 1439 N N . VAL A 1 184 ? 14.464 7.019 -12.020 1.00 89.06 184 VAL A N 1
ATOM 1440 C CA . VAL A 1 184 ? 15.516 8.047 -12.090 1.00 89.06 184 VAL A CA 1
ATOM 1441 C C . VAL A 1 184 ? 16.873 7.540 -11.592 1.00 89.06 184 VAL A C 1
ATOM 1443 O O . VAL A 1 184 ? 17.886 7.833 -12.218 1.00 89.06 184 VAL A O 1
ATOM 1446 N N . LEU A 1 185 ? 16.916 6.805 -10.475 1.00 86.56 185 LEU A N 1
ATOM 1447 C CA . LEU A 1 185 ? 18.168 6.363 -9.844 1.00 86.56 185 LEU A CA 1
ATOM 1448 C C . LEU A 1 185 ? 18.673 5.028 -10.399 1.00 86.56 185 LEU A C 1
ATOM 1450 O O . LEU A 1 185 ? 19.880 4.820 -10.436 1.00 86.56 185 LEU A O 1
ATOM 1454 N N . TYR A 1 186 ? 17.775 4.117 -10.783 1.00 84.44 186 TYR A N 1
ATOM 1455 C CA . TYR A 1 186 ? 18.140 2.765 -11.229 1.00 84.44 186 TYR A CA 1
ATOM 1456 C C . TYR A 1 186 ? 18.089 2.595 -12.751 1.00 84.44 186 TYR A C 1
ATOM 1458 O O . TYR A 1 186 ? 18.424 1.524 -13.249 1.00 84.44 186 TYR A O 1
ATOM 1466 N N . GLY A 1 187 ? 17.650 3.618 -13.494 1.00 78.94 187 GLY A N 1
ATOM 1467 C CA . GLY A 1 187 ? 17.545 3.560 -14.954 1.00 78.94 187 GLY A CA 1
ATOM 1468 C C . GLY A 1 187 ? 16.459 2.605 -15.458 1.00 78.94 187 GLY A C 1
ATOM 1469 O O . GLY A 1 187 ? 16.536 2.126 -16.589 1.00 78.94 187 GLY A O 1
ATOM 1470 N N . ALA A 1 188 ? 15.451 2.293 -14.634 1.00 80.56 188 ALA A N 1
ATOM 1471 C CA . ALA A 1 188 ? 14.368 1.398 -15.032 1.00 80.56 188 ALA A CA 1
ATOM 1472 C C . ALA A 1 188 ? 13.576 1.999 -16.206 1.00 80.56 188 ALA A C 1
ATOM 1474 O O . ALA A 1 188 ? 13.057 3.113 -16.117 1.00 80.56 188 ALA A O 1
ATOM 1475 N N . THR A 1 189 ? 13.453 1.250 -17.303 1.00 78.75 189 THR A N 1
ATOM 1476 C CA . THR A 1 189 ? 12.675 1.679 -18.471 1.00 78.75 189 THR A CA 1
ATOM 1477 C C . THR A 1 189 ? 11.276 1.077 -18.419 1.00 78.75 189 THR A C 1
ATOM 1479 O O . THR A 1 189 ? 11.091 -0.097 -18.112 1.00 78.75 189 THR A O 1
ATOM 1482 N N . VAL A 1 190 ? 10.260 1.893 -18.699 1.00 77.88 190 VAL A N 1
ATOM 1483 C CA . VAL A 1 190 ? 8.865 1.444 -18.750 1.00 77.88 190 VAL A CA 1
ATOM 1484 C C . VAL A 1 190 ? 8.339 1.727 -20.147 1.00 77.88 190 VAL A C 1
ATOM 1486 O O . VAL A 1 190 ? 8.179 2.882 -20.537 1.00 77.88 190 VAL A O 1
ATOM 1489 N N . SER A 1 191 ? 8.074 0.669 -20.913 1.00 79.38 191 SER A N 1
ATOM 1490 C CA . SER A 1 191 ? 7.383 0.798 -22.199 1.00 79.38 191 SER A CA 1
ATOM 1491 C C . SER A 1 191 ? 5.954 1.305 -21.980 1.00 79.38 191 SER A C 1
ATOM 1493 O O . SER A 1 191 ? 5.307 0.933 -20.998 1.00 79.38 191 SER A O 1
ATOM 1495 N N . GLY A 1 192 ? 5.422 2.103 -22.912 1.00 74.94 192 GLY A N 1
ATOM 1496 C CA . GLY A 1 192 ? 4.062 2.655 -22.828 1.00 74.94 192 GLY A CA 1
ATOM 1497 C C . GLY A 1 192 ? 2.973 1.591 -22.622 1.00 74.94 192 GLY A C 1
ATOM 1498 O O . GLY A 1 192 ? 2.000 1.839 -21.913 1.00 74.94 192 GLY A O 1
ATOM 1499 N N . SER A 1 193 ? 3.167 0.377 -23.152 1.00 77.50 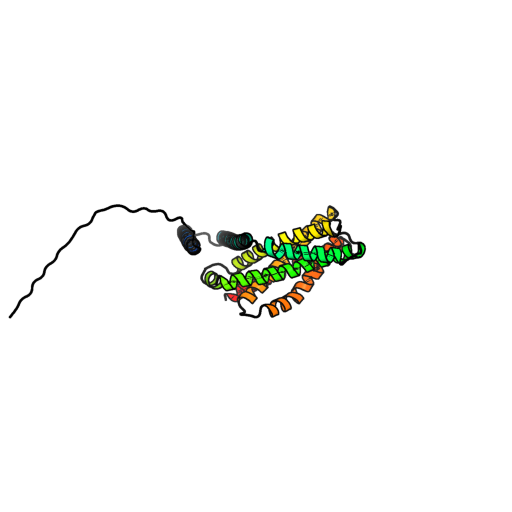193 SER A N 1
ATOM 1500 C CA . SER A 1 193 ? 2.265 -0.767 -22.943 1.00 77.50 193 SER A CA 1
ATOM 1501 C C . SER A 1 193 ? 2.257 -1.284 -21.500 1.00 77.50 193 SER A C 1
ATOM 1503 O O . SER A 1 193 ? 1.237 -1.773 -21.019 1.00 77.50 193 SER A O 1
ATOM 1505 N N . ASN A 1 194 ? 3.382 -1.163 -20.794 1.00 85.62 194 ASN A N 1
ATOM 1506 C CA . ASN A 1 194 ? 3.571 -1.704 -19.448 1.00 85.62 194 ASN A CA 1
ATOM 1507 C C . ASN A 1 194 ? 3.139 -0.719 -18.357 1.00 85.62 194 ASN A C 1
ATOM 1509 O O . ASN A 1 194 ? 3.033 -1.108 -17.197 1.00 85.62 194 ASN A O 1
ATOM 1513 N N . VAL A 1 195 ? 2.841 0.536 -18.712 1.00 87.56 195 VAL A N 1
ATOM 1514 C CA . VAL A 1 195 ? 2.356 1.552 -17.765 1.00 87.56 195 VAL A CA 1
ATOM 1515 C C . VAL A 1 195 ? 1.052 1.105 -17.110 1.00 87.56 195 VAL A C 1
ATOM 1517 O O . VAL A 1 195 ? 0.902 1.234 -15.899 1.00 87.56 195 VAL A O 1
ATOM 1520 N N . VAL A 1 196 ? 0.127 0.522 -17.882 1.00 89.62 196 VAL A N 1
ATOM 1521 C CA . VAL A 1 196 ? -1.141 0.003 -17.342 1.00 89.62 196 VAL A CA 1
ATOM 1522 C C . VAL A 1 196 ? -0.873 -1.092 -16.311 1.00 89.62 196 VAL A C 1
ATOM 1524 O O . VAL A 1 196 ? -1.427 -1.060 -15.215 1.00 89.62 196 VAL A O 1
ATOM 1527 N N . LEU A 1 197 ? 0.035 -2.015 -16.633 1.00 89.81 197 LEU A N 1
ATOM 1528 C CA . LEU A 1 197 ? 0.440 -3.097 -15.741 1.00 89.81 197 LEU A CA 1
ATOM 1529 C C . LEU A 1 197 ? 1.052 -2.514 -14.453 1.00 89.81 197 LEU A C 1
ATOM 1531 O O . LEU A 1 197 ? 0.577 -2.812 -13.358 1.00 89.81 197 LEU A O 1
ATOM 1535 N N . LEU A 1 198 ? 2.006 -1.587 -14.568 1.00 91.44 198 LEU A N 1
ATOM 1536 C CA . LEU A 1 198 ? 2.643 -0.920 -13.429 1.00 91.44 198 LEU A CA 1
ATOM 1537 C C . LEU A 1 198 ? 1.630 -0.217 -12.515 1.00 91.44 198 LEU A C 1
ATOM 1539 O O . LEU A 1 198 ? 1.676 -0.396 -11.300 1.00 91.44 198 LEU A O 1
ATOM 1543 N N . VAL A 1 199 ? 0.681 0.529 -13.088 1.00 93.50 199 VAL A N 1
ATOM 1544 C CA . VAL A 1 199 ? -0.378 1.206 -12.324 1.00 93.50 199 VAL A CA 1
ATOM 1545 C C . VAL A 1 199 ? -1.244 0.190 -11.580 1.00 93.50 199 VAL A C 1
ATOM 1547 O O . VAL A 1 199 ? -1.513 0.375 -10.394 1.00 93.50 199 VAL A O 1
ATOM 1550 N N . THR A 1 200 ? -1.644 -0.910 -12.228 1.00 93.94 200 THR A N 1
ATOM 1551 C CA . THR A 1 200 ? -2.447 -1.949 -11.562 1.00 93.94 200 THR A CA 1
ATOM 1552 C C . THR A 1 200 ? -1.698 -2.634 -10.419 1.00 93.94 200 THR A C 1
ATOM 1554 O O . THR A 1 200 ? -2.303 -2.899 -9.378 1.00 93.94 200 THR A O 1
ATOM 1557 N N . ILE A 1 201 ? -0.384 -2.856 -10.548 1.00 94.56 201 ILE A N 1
ATOM 1558 C CA . ILE A 1 201 ? 0.448 -3.390 -9.458 1.00 94.56 201 ILE A CA 1
ATOM 1559 C C . ILE A 1 201 ? 0.487 -2.402 -8.301 1.00 94.56 201 ILE A C 1
ATOM 1561 O O . ILE A 1 201 ? 0.207 -2.776 -7.168 1.00 94.56 201 ILE A O 1
ATOM 1565 N N . VAL A 1 202 ? 0.818 -1.142 -8.586 1.00 95.31 202 VAL A N 1
ATOM 1566 C CA . VAL A 1 202 ? 0.961 -0.101 -7.565 1.00 95.31 202 VAL A CA 1
ATOM 1567 C C . VAL A 1 202 ? -0.329 0.050 -6.764 1.00 95.31 202 VAL A C 1
ATOM 1569 O O . VAL A 1 202 ? -0.295 0.030 -5.537 1.00 95.31 202 VAL A O 1
ATOM 1572 N N . VAL A 1 203 ? -1.474 0.114 -7.446 1.00 95.94 203 VAL A N 1
ATOM 1573 C CA . VAL A 1 203 ? -2.783 0.232 -6.794 1.00 95.94 203 VAL A CA 1
ATOM 1574 C C . VAL A 1 203 ? -3.122 -1.019 -5.980 1.00 95.94 203 VAL A C 1
ATOM 1576 O O . VAL A 1 203 ? -3.501 -0.896 -4.817 1.00 95.94 203 VAL A O 1
ATOM 1579 N N . SER A 1 204 ? -2.973 -2.218 -6.550 1.00 95.62 204 SER A N 1
ATOM 1580 C CA . SER A 1 204 ? -3.335 -3.468 -5.861 1.00 95.62 204 SER A CA 1
ATOM 1581 C C . SER A 1 204 ? -2.440 -3.753 -4.652 1.00 95.62 204 SER A C 1
ATOM 1583 O O . SER A 1 204 ? -2.944 -4.089 -3.580 1.00 95.62 204 SER A O 1
ATOM 1585 N N . ALA A 1 205 ? -1.129 -3.556 -4.779 1.00 95.88 205 ALA A N 1
ATOM 1586 C CA . ALA A 1 205 ? -0.183 -3.754 -3.689 1.00 95.88 205 ALA A CA 1
ATOM 1587 C C . ALA A 1 205 ? -0.323 -2.684 -2.596 1.00 95.88 205 ALA A C 1
ATOM 1589 O O . ALA A 1 205 ? -0.303 -3.031 -1.416 1.00 95.88 205 ALA A O 1
ATOM 1590 N N . ALA A 1 206 ? -0.528 -1.406 -2.952 1.00 95.38 206 ALA A N 1
ATOM 1591 C CA . ALA A 1 206 ? -0.794 -0.355 -1.966 1.00 95.38 206 ALA A CA 1
ATOM 1592 C C . ALA A 1 206 ? -2.096 -0.622 -1.199 1.00 95.38 206 ALA A C 1
ATOM 1594 O O . ALA A 1 206 ? -2.136 -0.443 0.016 1.00 95.38 206 ALA A O 1
ATOM 1595 N N . TRP A 1 207 ? -3.143 -1.101 -1.879 1.00 95.94 207 TRP A N 1
ATOM 1596 C CA . TRP A 1 207 ? -4.392 -1.494 -1.225 1.00 95.94 207 TRP A CA 1
ATOM 1597 C C . TRP A 1 207 ? -4.197 -2.695 -0.300 1.00 95.94 207 TRP A C 1
ATOM 1599 O O . TRP A 1 207 ? -4.655 -2.677 0.841 1.00 95.94 207 TRP A O 1
ATOM 1609 N N . GLY A 1 208 ? -3.478 -3.724 -0.754 1.00 94.69 208 GLY A N 1
ATOM 1610 C CA . GLY A 1 208 ? -3.142 -4.886 0.066 1.00 94.69 208 GLY A CA 1
ATOM 1611 C C . GLY A 1 208 ? -2.363 -4.495 1.326 1.00 94.69 208 GLY A C 1
ATOM 1612 O O . GLY A 1 208 ? -2.779 -4.848 2.428 1.00 94.69 208 GLY A O 1
ATOM 1613 N N . LEU A 1 209 ? -1.309 -3.684 1.192 1.00 94.19 209 LEU A N 1
ATOM 1614 C CA . LEU A 1 209 ? -0.543 -3.157 2.328 1.00 94.19 209 LEU A CA 1
ATOM 1615 C C . LEU A 1 209 ? -1.405 -2.310 3.267 1.00 94.19 209 LEU A C 1
ATOM 1617 O O . LEU A 1 209 ? -1.311 -2.477 4.480 1.00 94.19 209 LEU A O 1
ATOM 1621 N N . ALA A 1 210 ? -2.272 -1.448 2.730 1.00 93.00 210 ALA A N 1
ATOM 1622 C CA . ALA A 1 210 ? -3.182 -0.637 3.534 1.00 93.00 210 ALA A CA 1
ATOM 1623 C C . ALA A 1 210 ? -4.184 -1.501 4.309 1.00 93.00 210 ALA A C 1
ATOM 1625 O O . ALA A 1 210 ? -4.425 -1.248 5.488 1.00 93.00 210 ALA A O 1
ATOM 1626 N N . SER A 1 211 ? -4.736 -2.542 3.679 1.00 93.06 211 SER A N 1
ATOM 1627 C CA . SER A 1 211 ? -5.690 -3.452 4.322 1.00 93.06 211 SER A CA 1
ATOM 1628 C C . SER A 1 211 ? -5.052 -4.219 5.482 1.00 93.06 211 SER A C 1
AT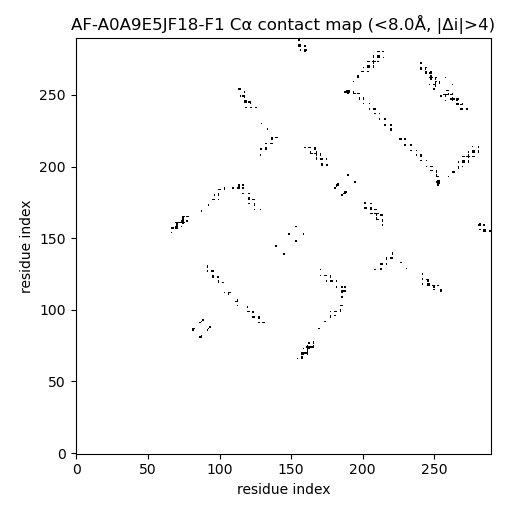OM 1630 O O . SER A 1 211 ? -5.612 -4.250 6.578 1.00 93.06 211 SER A O 1
ATOM 1632 N N . VAL A 1 212 ? -3.836 -4.739 5.283 1.00 92.38 212 VAL A N 1
ATOM 1633 C CA . VAL A 1 212 ? -3.049 -5.397 6.332 1.00 92.38 212 VAL A CA 1
ATOM 1634 C C . VAL A 1 212 ? -2.685 -4.393 7.423 1.00 92.38 212 VAL A C 1
ATOM 1636 O O . VAL A 1 212 ? -2.987 -4.628 8.586 1.00 92.38 212 VAL A O 1
ATOM 1639 N N . GLY A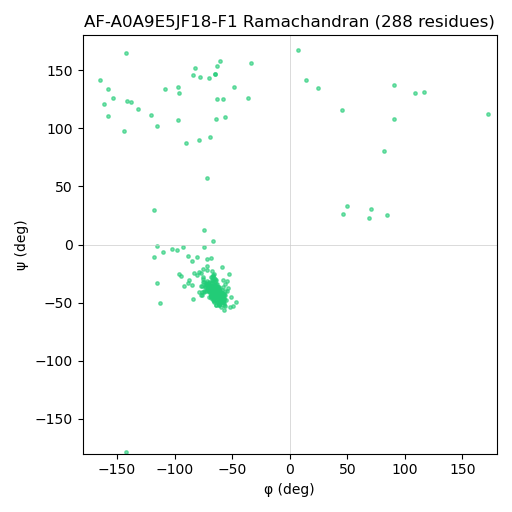 1 213 ? -2.108 -3.242 7.072 1.00 88.81 213 GLY A N 1
ATOM 1640 C CA . GLY A 1 213 ? -1.726 -2.214 8.042 1.00 88.81 213 GLY A CA 1
ATOM 1641 C C . GLY A 1 213 ? -2.898 -1.741 8.906 1.00 88.81 213 GLY A C 1
ATOM 1642 O O . GLY A 1 213 ? -2.746 -1.610 10.116 1.00 88.81 213 GLY A O 1
ATOM 1643 N N . THR A 1 214 ? -4.083 -1.572 8.314 1.00 87.00 214 THR A N 1
ATOM 1644 C CA . THR A 1 214 ? -5.304 -1.180 9.040 1.00 87.00 214 THR A CA 1
ATOM 1645 C C . THR A 1 214 ? -5.792 -2.284 9.976 1.00 87.00 214 THR A C 1
ATOM 1647 O O . THR A 1 214 ? -6.128 -2.006 11.127 1.00 87.00 214 THR A O 1
ATOM 1650 N N . LEU A 1 215 ? -5.809 -3.539 9.510 1.00 86.88 215 LEU A N 1
ATOM 1651 C CA . LEU A 1 215 ? -6.213 -4.690 10.320 1.00 86.88 215 LEU A CA 1
ATOM 1652 C C . LEU A 1 215 ? -5.288 -4.874 11.527 1.00 86.88 215 LEU A C 1
ATOM 1654 O O . LEU A 1 215 ? -5.753 -5.004 12.656 1.00 86.88 215 LEU A O 1
ATOM 1658 N N . TYR A 1 216 ? -3.977 -4.839 11.296 1.00 84.31 216 TYR A N 1
ATOM 1659 C CA . TYR A 1 216 ? -2.993 -4.953 12.366 1.00 84.31 216 TYR A CA 1
ATOM 1660 C C . TYR A 1 216 ? -3.041 -3.742 13.296 1.00 84.31 216 TYR A C 1
ATOM 1662 O O . TYR A 1 216 ? -3.032 -3.936 14.505 1.00 84.31 216 TYR A O 1
ATOM 1670 N N . GLY A 1 217 ? -3.170 -2.519 12.773 1.00 78.31 217 GLY A N 1
ATOM 1671 C CA . GLY A 1 217 ? -3.322 -1.312 13.588 1.00 78.31 217 GLY A CA 1
ATOM 1672 C C . GLY A 1 217 ? -4.492 -1.409 14.569 1.00 78.31 217 GLY A C 1
ATOM 1673 O O . GLY A 1 217 ? -4.342 -1.050 15.731 1.00 78.31 217 GLY A O 1
ATOM 1674 N N . ALA A 1 218 ? -5.616 -1.990 14.143 1.00 76.62 218 ALA A N 1
ATOM 1675 C CA . ALA A 1 218 ? -6.770 -2.233 15.008 1.00 76.62 218 ALA A CA 1
ATOM 1676 C C . ALA A 1 218 ? -6.497 -3.256 16.122 1.00 76.62 218 ALA A C 1
ATOM 1678 O O . ALA A 1 218 ? -6.899 -3.049 17.264 1.00 76.62 218 ALA A O 1
ATOM 1679 N N . VAL A 1 219 ? -5.795 -4.348 15.806 1.00 79.25 219 VAL A N 1
ATOM 1680 C CA . VAL A 1 219 ? -5.411 -5.364 16.801 1.00 79.25 219 VAL A CA 1
ATOM 1681 C C . VAL A 1 219 ? -4.419 -4.782 17.810 1.00 79.25 219 VAL A C 1
ATOM 1683 O O . VAL A 1 219 ? -4.574 -4.993 19.011 1.00 79.25 219 VAL A O 1
ATOM 1686 N N . VAL A 1 220 ? -3.428 -4.019 17.334 1.00 74.56 220 VAL A N 1
ATOM 1687 C CA . VAL A 1 220 ? -2.416 -3.363 18.180 1.00 74.56 220 VAL A CA 1
ATOM 1688 C C . VAL A 1 220 ? -3.076 -2.333 19.093 1.00 74.56 220 VAL A C 1
ATOM 1690 O O . VAL A 1 220 ? -2.777 -2.318 20.280 1.00 74.56 220 VAL A O 1
ATOM 1693 N N . ALA A 1 221 ? -4.031 -1.545 18.581 1.00 68.62 221 ALA A N 1
ATOM 1694 C CA . ALA A 1 221 ? -4.804 -0.572 19.358 1.00 68.62 221 ALA A CA 1
ATOM 1695 C C . ALA A 1 221 ? -5.462 -1.172 20.615 1.00 68.62 221 ALA A C 1
ATOM 1697 O O . ALA A 1 221 ? -5.687 -0.462 21.591 1.00 68.62 221 ALA A O 1
ATOM 1698 N N . ASN A 1 222 ? -5.728 -2.482 20.612 1.00 69.25 222 ASN A N 1
ATOM 1699 C CA . ASN A 1 222 ? -6.343 -3.201 21.722 1.00 69.25 222 ASN A CA 1
ATOM 1700 C C . ASN A 1 222 ? -5.329 -3.935 22.631 1.00 69.25 222 ASN A C 1
ATOM 1702 O O . ASN A 1 222 ? -5.717 -4.533 23.635 1.00 69.25 222 ASN A O 1
ATOM 1706 N N . MET A 1 223 ? -4.036 -3.939 22.287 1.00 69.50 223 MET A N 1
ATOM 1707 C CA . MET A 1 223 ? -2.981 -4.675 22.989 1.00 69.50 223 MET A CA 1
ATOM 1708 C C . MET A 1 223 ? -1.961 -3.718 23.619 1.00 69.50 223 MET A C 1
ATOM 1710 O O . MET A 1 223 ? -1.040 -3.253 22.959 1.00 69.50 223 MET A O 1
ATOM 1714 N N . ASN A 1 224 ? -2.047 -3.500 24.934 1.00 63.78 224 ASN A N 1
ATOM 1715 C CA . ASN A 1 224 ? -1.079 -2.666 25.654 1.00 63.78 224 ASN A CA 1
ATOM 1716 C C . ASN A 1 224 ? 0.344 -3.277 25.628 1.00 63.78 224 ASN A C 1
ATOM 1718 O O . ASN A 1 224 ? 0.620 -4.258 26.323 1.00 63.78 224 ASN A O 1
ATOM 1722 N N . GLY A 1 225 ? 1.261 -2.671 24.861 1.00 63.00 225 GLY A N 1
ATOM 1723 C CA . GLY A 1 225 ? 2.717 -2.849 24.988 1.00 63.00 225 GLY A CA 1
ATOM 1724 C C . GLY A 1 225 ? 3.341 -4.060 24.278 1.00 63.00 225 GLY A C 1
ATOM 1725 O O . GLY A 1 225 ? 4.388 -4.539 24.715 1.00 63.00 225 GLY A O 1
ATOM 1726 N N . ARG A 1 226 ? 2.728 -4.586 23.204 1.00 61.56 226 ARG A N 1
ATOM 1727 C CA . ARG A 1 226 ? 3.243 -5.748 22.430 1.00 61.56 226 ARG A CA 1
ATOM 1728 C C . ARG A 1 226 ? 3.575 -5.417 20.968 1.00 61.56 226 ARG A C 1
ATOM 1730 O O . ARG A 1 226 ? 3.522 -6.281 20.092 1.00 61.56 226 ARG A O 1
ATOM 1737 N N . ASP A 1 227 ? 3.968 -4.177 20.721 1.00 67.31 227 ASP A N 1
ATOM 1738 C CA . ASP A 1 227 ? 4.077 -3.577 19.386 1.00 67.31 227 ASP A CA 1
ATOM 1739 C C . ASP A 1 227 ? 5.134 -4.264 18.500 1.00 67.31 227 ASP A C 1
ATOM 1741 O O . ASP A 1 227 ? 4.975 -4.382 17.283 1.00 67.31 227 ASP A O 1
ATOM 1745 N N . SER A 1 228 ? 6.197 -4.800 19.108 1.00 66.88 228 SER A N 1
ATOM 1746 C CA . SER A 1 228 ? 7.266 -5.518 18.402 1.00 66.88 228 SER A CA 1
ATOM 1747 C C . SER A 1 228 ? 6.860 -6.924 17.943 1.00 66.88 228 SER A C 1
ATOM 1749 O O . SER A 1 228 ? 7.298 -7.374 16.882 1.00 66.88 228 SER A O 1
ATOM 1751 N N . LEU A 1 229 ? 5.991 -7.610 18.695 1.00 70.50 229 LEU A N 1
ATOM 1752 C CA . LEU A 1 229 ? 5.509 -8.952 18.348 1.00 70.50 229 LEU A CA 1
ATOM 1753 C C . LEU A 1 229 ? 4.572 -8.913 17.135 1.00 70.50 229 LEU A C 1
ATOM 1755 O O . LEU A 1 229 ? 4.584 -9.828 16.315 1.00 70.50 229 LEU A O 1
ATOM 1759 N N . LEU A 1 230 ? 3.801 -7.833 16.992 1.00 69.69 230 LEU A N 1
ATOM 1760 C CA . LEU A 1 230 ? 2.860 -7.648 15.885 1.00 69.69 230 LEU A CA 1
ATOM 1761 C C . LEU A 1 230 ? 3.575 -7.379 14.558 1.00 69.69 230 LEU A C 1
ATOM 1763 O O . LEU A 1 230 ? 3.188 -7.949 13.540 1.00 69.69 230 LEU A O 1
ATOM 1767 N N . ALA A 1 231 ? 4.670 -6.612 14.568 1.00 73.38 231 ALA A N 1
ATOM 1768 C CA . ALA A 1 231 ? 5.512 -6.430 13.382 1.00 73.38 231 ALA A CA 1
ATOM 1769 C C . ALA A 1 231 ? 6.143 -7.755 12.912 1.00 73.38 231 ALA A C 1
ATOM 1771 O O . ALA A 1 231 ? 6.187 -8.034 11.711 1.00 73.38 231 ALA A O 1
ATOM 1772 N N . LEU A 1 232 ? 6.572 -8.603 13.857 1.00 81.44 232 LEU A N 1
ATOM 1773 C CA . LEU A 1 232 ? 7.121 -9.925 13.549 1.00 81.44 232 LEU A CA 1
ATOM 1774 C C . LEU A 1 232 ? 6.068 -10.849 12.918 1.00 81.44 232 LEU A C 1
ATOM 1776 O O . LEU A 1 232 ? 6.389 -11.636 12.033 1.00 81.44 232 LEU A O 1
ATOM 1780 N N . LEU A 1 233 ? 4.808 -10.720 13.340 1.00 83.25 233 LEU A N 1
ATOM 1781 C CA . LEU A 1 233 ? 3.682 -11.505 12.832 1.00 83.25 233 LEU A CA 1
ATOM 1782 C C . LEU A 1 233 ? 3.137 -10.976 11.496 1.00 83.25 233 LEU A C 1
ATOM 1784 O O . LEU A 1 233 ? 2.584 -11.744 10.712 1.00 83.25 233 LEU A O 1
ATOM 1788 N N . ALA A 1 234 ? 3.308 -9.682 11.212 1.00 82.94 234 ALA A N 1
ATOM 1789 C CA . ALA A 1 234 ? 2.937 -9.067 9.938 1.00 82.94 234 ALA A CA 1
ATOM 1790 C C . ALA A 1 234 ? 3.892 -9.455 8.797 1.00 82.94 234 ALA A C 1
ATOM 1792 O O . ALA A 1 234 ? 3.456 -9.619 7.661 1.00 82.94 234 ALA A O 1
ATOM 1793 N N . LEU A 1 235 ? 5.182 -9.654 9.084 1.00 87.25 235 LEU A N 1
ATOM 1794 C CA . LEU A 1 235 ? 6.191 -10.061 8.096 1.00 87.25 235 LEU A CA 1
ATOM 1795 C C . LEU A 1 235 ? 5.819 -11.313 7.271 1.00 87.25 235 LEU A C 1
ATOM 1797 O O . LEU A 1 235 ? 5.828 -11.215 6.041 1.00 87.25 235 LEU A O 1
ATOM 1801 N N . PRO A 1 236 ? 5.466 -12.470 7.870 1.00 90.00 236 PRO A N 1
ATOM 1802 C CA . PRO A 1 236 ? 5.097 -13.663 7.103 1.00 90.00 236 PRO A CA 1
ATOM 1803 C C . PRO A 1 236 ? 3.809 -13.468 6.298 1.00 90.00 236 PRO A C 1
ATOM 1805 O O . PRO A 1 236 ? 3.662 -14.044 5.223 1.00 90.00 236 PRO A O 1
ATOM 1808 N N . VAL A 1 237 ? 2.897 -12.624 6.784 1.00 91.62 237 VAL A N 1
ATOM 1809 C CA . VAL A 1 237 ? 1.652 -12.285 6.087 1.00 91.62 237 VAL A CA 1
ATOM 1810 C C . VAL A 1 237 ? 1.903 -11.363 4.893 1.00 91.62 237 VAL A C 1
ATOM 1812 O O . VAL A 1 237 ? 1.267 -11.514 3.852 1.00 91.62 237 VAL A O 1
ATOM 1815 N N . LEU A 1 238 ? 2.860 -10.442 5.004 1.00 92.69 238 LEU A N 1
ATOM 1816 C CA . LEU A 1 238 ? 3.245 -9.531 3.926 1.00 92.69 238 LEU A CA 1
ATOM 1817 C C . LEU A 1 238 ? 4.151 -10.191 2.882 1.00 92.69 238 LEU A C 1
ATOM 1819 O O . LEU A 1 238 ? 4.163 -9.749 1.735 1.00 92.69 238 LEU A O 1
ATOM 1823 N N . ALA A 1 239 ? 4.867 -11.263 3.234 1.00 92.88 239 ALA A N 1
ATOM 1824 C CA . ALA A 1 239 ? 5.748 -11.994 2.325 1.00 92.88 239 ALA A CA 1
ATOM 1825 C C . ALA A 1 239 ? 5.101 -12.360 0.968 1.00 92.88 239 ALA A C 1
ATOM 1827 O O . ALA A 1 239 ? 5.672 -11.982 -0.057 1.00 92.88 239 ALA A O 1
ATOM 1828 N N . PRO A 1 240 ? 3.922 -13.017 0.894 1.00 93.50 240 PRO A N 1
ATOM 1829 C CA . PRO A 1 240 ? 3.294 -13.339 -0.392 1.00 93.50 240 PRO A CA 1
ATOM 1830 C C . PRO A 1 240 ? 2.946 -12.095 -1.219 1.00 93.50 240 PRO A C 1
ATOM 1832 O O . PRO A 1 240 ? 3.119 -12.108 -2.438 1.00 93.50 240 PRO A O 1
ATOM 1835 N N . LEU A 1 241 ? 2.516 -11.006 -0.573 1.00 94.88 241 LEU A N 1
ATOM 1836 C CA . LEU A 1 241 ? 2.235 -9.745 -1.256 1.00 94.88 241 LEU A CA 1
ATOM 1837 C C . LEU A 1 241 ? 3.518 -9.122 -1.825 1.00 94.88 241 LEU A C 1
ATOM 1839 O O . LEU A 1 241 ? 3.525 -8.697 -2.976 1.00 94.88 241 LEU A O 1
ATOM 1843 N N . LEU A 1 242 ? 4.617 -9.111 -1.068 1.00 94.56 242 LEU A N 1
ATOM 1844 C CA . LEU A 1 242 ? 5.896 -8.557 -1.528 1.00 94.56 242 LEU A CA 1
ATOM 1845 C C . LEU A 1 242 ? 6.519 -9.386 -2.652 1.00 94.56 242 LEU A C 1
ATOM 1847 O O . LEU A 1 242 ? 7.068 -8.826 -3.603 1.00 94.56 242 LEU A O 1
ATOM 1851 N N . ILE A 1 243 ? 6.411 -10.714 -2.578 1.00 92.94 243 ILE A N 1
ATOM 1852 C CA . ILE A 1 243 ? 6.852 -11.610 -3.651 1.00 92.94 243 ILE A CA 1
ATOM 1853 C C . ILE A 1 243 ? 6.025 -11.344 -4.913 1.00 92.94 243 ILE A C 1
ATOM 1855 O O . ILE A 1 243 ? 6.596 -11.133 -5.979 1.00 92.94 243 ILE A O 1
ATOM 1859 N N . GLY A 1 244 ? 4.695 -11.277 -4.800 1.00 93.38 244 GLY A N 1
ATOM 1860 C CA . GLY A 1 244 ? 3.832 -10.977 -5.942 1.00 93.38 244 GLY A CA 1
ATOM 1861 C C . GLY A 1 244 ? 4.120 -9.608 -6.557 1.00 93.38 244 GLY A C 1
ATOM 1862 O O . GLY A 1 244 ? 4.260 -9.494 -7.772 1.00 93.38 244 GLY A O 1
ATOM 1863 N N . ALA A 1 245 ? 4.281 -8.580 -5.726 1.00 94.25 245 ALA A N 1
ATOM 1864 C CA . ALA A 1 245 ? 4.518 -7.217 -6.180 1.00 94.25 245 ALA A CA 1
ATOM 1865 C C . ALA A 1 245 ? 5.894 -7.065 -6.842 1.00 94.25 245 ALA A C 1
ATOM 1867 O O . ALA A 1 245 ? 5.989 -6.499 -7.928 1.00 94.25 245 ALA A O 1
ATOM 1868 N N . SER A 1 246 ? 6.948 -7.641 -6.256 1.00 92.56 246 SER A N 1
ATOM 1869 C CA . SER A 1 246 ? 8.293 -7.624 -6.849 1.00 92.56 246 SER A CA 1
ATOM 1870 C C . SER A 1 246 ? 8.349 -8.338 -8.197 1.00 92.56 246 SER A C 1
ATOM 1872 O O . SER A 1 246 ? 8.892 -7.775 -9.146 1.00 92.56 246 SER A O 1
ATOM 1874 N N . ARG A 1 247 ? 7.722 -9.513 -8.326 1.00 91.06 247 ARG A N 1
ATOM 1875 C CA . ARG A 1 247 ? 7.644 -10.252 -9.597 1.00 91.06 247 ARG A CA 1
ATOM 1876 C C . ARG A 1 247 ? 6.817 -9.531 -10.654 1.00 91.06 247 ARG A C 1
ATOM 1878 O O . ARG A 1 247 ? 7.219 -9.479 -11.814 1.00 91.06 247 ARG A O 1
ATOM 1885 N N . ALA A 1 248 ? 5.691 -8.940 -10.265 1.00 91.44 248 ALA A N 1
ATOM 1886 C CA . ALA A 1 248 ? 4.872 -8.167 -11.187 1.00 91.44 248 ALA A CA 1
ATOM 1887 C C . ALA A 1 248 ? 5.616 -6.909 -11.673 1.00 91.44 248 ALA A C 1
ATOM 1889 O O . ALA A 1 248 ? 5.600 -6.596 -12.862 1.00 91.44 248 ALA A O 1
ATOM 1890 N N . THR A 1 249 ? 6.310 -6.201 -10.776 1.00 90.69 249 THR A N 1
ATOM 1891 C CA . THR A 1 249 ? 7.096 -5.008 -11.128 1.00 90.69 249 THR A CA 1
ATOM 1892 C C . THR A 1 249 ? 8.325 -5.353 -11.969 1.00 90.69 249 THR A C 1
ATOM 1894 O O . THR A 1 249 ? 8.638 -4.604 -12.888 1.00 90.69 249 THR A O 1
ATOM 1897 N N . GLU A 1 250 ? 8.977 -6.493 -11.718 1.00 88.69 250 GLU A N 1
ATOM 1898 C CA . GLU A 1 250 ? 10.048 -7.033 -12.572 1.00 88.69 250 GLU A CA 1
ATOM 1899 C C . GLU A 1 250 ? 9.548 -7.201 -14.023 1.00 88.69 250 GLU A C 1
ATOM 1901 O O . GLU A 1 250 ? 10.161 -6.673 -14.951 1.00 88.69 250 GLU A O 1
ATOM 1906 N N . ALA A 1 251 ? 8.363 -7.798 -14.211 1.00 87.50 251 ALA A N 1
ATOM 1907 C CA . ALA A 1 251 ? 7.725 -7.912 -15.528 1.00 87.50 251 ALA A CA 1
ATOM 1908 C C . ALA A 1 251 ? 7.366 -6.544 -16.152 1.00 87.50 251 ALA A C 1
ATOM 1910 O O . ALA A 1 251 ? 7.427 -6.372 -17.370 1.00 87.50 251 ALA A O 1
ATOM 1911 N N . ALA A 1 252 ? 6.996 -5.551 -15.334 1.00 87.19 252 ALA A N 1
ATOM 1912 C CA . ALA A 1 252 ? 6.650 -4.208 -15.805 1.00 87.19 252 ALA A CA 1
ATOM 1913 C C . ALA A 1 252 ? 7.873 -3.420 -16.309 1.00 87.19 252 ALA A C 1
ATOM 1915 O O . ALA A 1 252 ? 7.776 -2.727 -17.326 1.00 87.19 252 ALA A O 1
ATOM 1916 N N . PHE A 1 253 ? 9.014 -3.552 -15.625 1.00 84.81 253 PHE A N 1
ATOM 1917 C CA . PHE A 1 253 ? 10.292 -2.921 -15.983 1.00 84.81 253 PHE A CA 1
ATOM 1918 C C . PHE A 1 253 ? 10.989 -3.579 -17.185 1.00 84.81 253 PHE A C 1
ATOM 1920 O O . P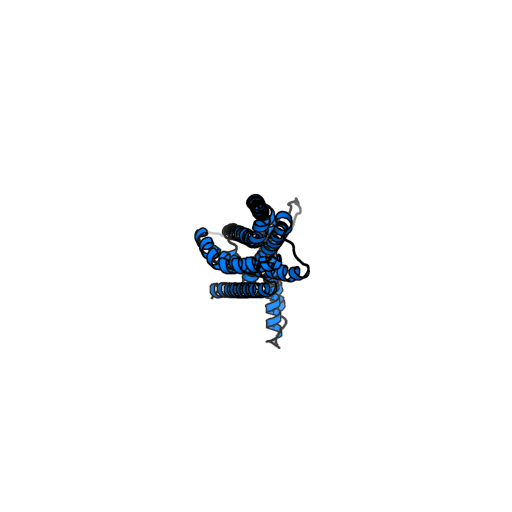HE A 1 253 ? 12.031 -3.101 -17.623 1.00 84.81 253 PHE A O 1
ATOM 1927 N N . GLY A 1 254 ? 10.414 -4.650 -17.747 1.00 71.12 254 GLY A N 1
ATOM 1928 C CA . GLY A 1 254 ? 10.900 -5.264 -18.982 1.00 71.12 254 GLY A CA 1
ATOM 1929 C C . GLY A 1 254 ? 12.234 -5.994 -18.828 1.00 71.12 254 GLY A C 1
ATOM 1930 O O . GLY A 1 254 ? 13.012 -6.045 -19.781 1.00 71.12 254 GLY A O 1
ATOM 1931 N N . SER A 1 255 ? 12.528 -6.548 -17.647 1.00 64.56 255 SER A N 1
ATOM 1932 C CA . SER A 1 255 ? 13.708 -7.399 -17.482 1.00 64.56 255 SER A CA 1
ATOM 1933 C C . SER A 1 255 ? 13.577 -8.678 -18.322 1.00 64.56 255 SER A C 1
ATOM 1935 O O . SER A 1 255 ? 12.493 -9.231 -18.480 1.00 64.56 255 SER A O 1
ATOM 1937 N N . GLN A 1 256 ? 14.699 -9.201 -18.830 1.00 61.47 256 GLN A N 1
ATOM 1938 C CA . GLN A 1 256 ? 14.739 -10.398 -19.697 1.00 61.47 256 GLN A CA 1
ATOM 1939 C C . GLN A 1 256 ? 14.331 -11.714 -18.994 1.00 61.47 256 GLN A C 1
ATOM 1941 O O . GLN A 1 256 ? 14.443 -12.793 -19.566 1.00 61.47 256 GLN A O 1
ATOM 1946 N N . THR A 1 257 ? 13.930 -11.646 -17.725 1.00 61.47 257 THR A N 1
ATOM 1947 C CA . THR A 1 257 ? 13.683 -12.791 -16.844 1.00 61.47 257 THR A CA 1
ATOM 1948 C C . THR A 1 257 ? 12.218 -13.211 -16.786 1.00 61.47 257 THR A C 1
ATOM 1950 O O . THR A 1 257 ? 11.952 -14.366 -16.455 1.00 61.47 257 THR A O 1
ATOM 1953 N N . ILE A 1 258 ? 11.274 -12.299 -17.048 1.00 67.00 258 ILE A N 1
ATOM 1954 C CA . ILE A 1 258 ? 9.838 -12.532 -16.853 1.00 67.00 258 ILE A CA 1
ATOM 1955 C C . ILE A 1 258 ? 9.035 -11.878 -17.982 1.00 67.00 258 ILE A C 1
ATOM 1957 O O . ILE A 1 258 ? 9.084 -10.665 -18.169 1.00 67.00 258 ILE A O 1
ATOM 1961 N N . ASP A 1 259 ? 8.230 -12.678 -18.683 1.00 74.50 259 ASP A N 1
ATOM 1962 C CA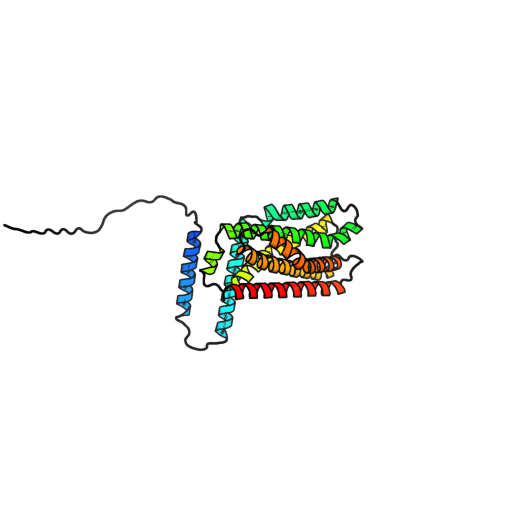 . ASP A 1 259 ? 7.338 -12.185 -19.732 1.00 74.50 259 ASP A CA 1
ATOM 1963 C C . ASP A 1 259 ? 6.181 -11.353 -19.162 1.00 74.50 259 ASP A C 1
ATOM 1965 O O . ASP A 1 259 ? 5.566 -11.703 -18.148 1.00 74.50 259 ASP A O 1
ATOM 1969 N N . THR A 1 260 ? 5.789 -10.301 -19.882 1.00 69.44 260 THR A N 1
ATOM 1970 C CA . THR A 1 260 ? 4.675 -9.404 -19.516 1.00 69.44 260 THR A CA 1
ATOM 1971 C C . THR A 1 260 ? 3.339 -10.132 -19.343 1.00 69.44 260 THR A C 1
ATOM 1973 O O . THR A 1 260 ? 2.530 -9.746 -18.498 1.00 69.44 260 THR A O 1
ATOM 1976 N N . ALA A 1 261 ? 3.117 -11.228 -20.077 1.00 72.75 261 ALA A N 1
ATOM 1977 C CA . ALA A 1 261 ? 1.931 -12.074 -19.941 1.00 72.75 261 ALA A CA 1
ATOM 1978 C C . ALA A 1 261 ? 1.827 -12.720 -18.548 1.00 72.75 261 ALA A C 1
ATOM 1980 O O . ALA A 1 261 ? 0.739 -12.812 -17.981 1.00 72.75 261 ALA A O 1
ATOM 1981 N N . SER A 1 262 ? 2.961 -13.103 -17.955 1.00 80.50 262 SER A N 1
ATOM 1982 C CA . SER A 1 262 ? 3.000 -13.673 -16.605 1.00 80.50 262 SER A CA 1
ATOM 1983 C C . SER A 1 262 ? 2.815 -12.617 -15.506 1.00 80.50 262 SER A C 1
ATOM 1985 O O . SER A 1 262 ? 2.352 -12.941 -14.412 1.00 80.50 262 SER A O 1
ATOM 1987 N N . GLY A 1 263 ? 3.077 -11.337 -15.805 1.00 83.88 263 GLY A N 1
ATOM 1988 C CA . GLY A 1 263 ? 2.849 -10.217 -14.886 1.00 83.88 263 GLY A CA 1
ATOM 1989 C C . GLY A 1 263 ? 1.392 -10.100 -14.424 1.00 83.88 263 GLY A C 1
ATOM 1990 O O . GLY A 1 263 ? 1.133 -9.831 -13.252 1.00 83.88 263 GLY A O 1
ATOM 1991 N N . TRP A 1 264 ? 0.429 -10.394 -15.302 1.00 88.56 264 TRP A N 1
ATOM 1992 C CA . TRP A 1 264 ? -1.000 -10.357 -14.968 1.00 88.56 264 TRP A CA 1
ATOM 1993 C C . TRP A 1 264 ? -1.419 -11.427 -13.955 1.00 88.56 264 TRP A C 1
ATOM 1995 O O . TRP A 1 264 ? -2.304 -11.176 -13.137 1.00 88.56 264 TRP A O 1
ATOM 2005 N N . ALA A 1 265 ? -0.764 -12.593 -13.950 1.00 91.75 265 ALA A N 1
ATOM 2006 C CA . ALA A 1 265 ? -1.019 -13.630 -12.950 1.00 91.75 265 ALA A CA 1
ATOM 2007 C C . ALA A 1 265 ? -0.597 -13.167 -11.545 1.00 91.75 265 ALA A C 1
ATOM 2009 O O . ALA A 1 265 ? -1.312 -13.388 -10.567 1.00 91.75 265 ALA A O 1
ATOM 2010 N N . TRP A 1 266 ? 0.524 -12.448 -11.448 1.00 92.44 266 TRP A N 1
ATOM 2011 C CA . TRP A 1 266 ? 0.965 -11.843 -10.192 1.00 92.44 266 TRP A CA 1
ATOM 2012 C C . TRP A 1 266 ? 0.041 -10.710 -9.737 1.00 92.44 266 TRP A C 1
ATOM 2014 O O . TRP A 1 266 ? -0.270 -10.620 -8.552 1.00 92.44 266 TRP A O 1
ATOM 2024 N N . VAL A 1 267 ? -0.476 -9.895 -10.663 1.00 92.75 267 VAL A N 1
ATOM 2025 C CA . VAL A 1 267 ? -1.506 -8.889 -10.344 1.00 92.75 267 VAL A CA 1
ATOM 2026 C C . VAL A 1 267 ? -2.782 -9.549 -9.818 1.00 92.75 267 VAL A C 1
ATOM 2028 O O . VAL A 1 267 ? -3.363 -9.058 -8.852 1.00 92.75 267 VAL A O 1
ATOM 2031 N N . ALA A 1 268 ? -3.202 -10.683 -10.387 1.00 93.81 268 ALA A N 1
ATOM 2032 C CA . ALA A 1 268 ? -4.347 -11.435 -9.877 1.00 93.81 268 ALA A CA 1
ATOM 2033 C C . ALA A 1 268 ? -4.111 -11.921 -8.437 1.00 93.81 268 ALA A C 1
ATOM 2035 O O . ALA A 1 268 ? -4.997 -11.779 -7.595 1.00 93.81 268 ALA A O 1
ATOM 2036 N N . LEU A 1 269 ? -2.905 -12.408 -8.121 1.00 94.56 269 LEU A N 1
ATOM 2037 C CA . LEU A 1 269 ? -2.521 -12.761 -6.750 1.00 94.56 269 LEU A CA 1
ATOM 2038 C C . LEU A 1 269 ? -2.626 -11.553 -5.806 1.00 94.56 269 LEU A C 1
ATOM 2040 O O . LEU A 1 269 ? -3.212 -11.675 -4.730 1.00 94.56 269 LEU A O 1
ATOM 2044 N N . LEU A 1 270 ? -2.117 -10.384 -6.211 1.00 94.88 270 LEU A N 1
ATOM 2045 C CA . LEU A 1 270 ? -2.210 -9.149 -5.419 1.00 94.88 270 LEU A CA 1
ATOM 2046 C C . LEU A 1 270 ? -3.661 -8.718 -5.194 1.00 94.88 270 LEU A C 1
ATOM 2048 O O . LEU A 1 270 ? -4.025 -8.335 -4.084 1.00 94.88 270 LEU A O 1
ATOM 2052 N N . ALA A 1 271 ? -4.496 -8.806 -6.228 1.00 94.88 271 ALA A N 1
ATOM 2053 C CA . ALA A 1 271 ? -5.911 -8.474 -6.140 1.00 94.88 271 ALA A CA 1
ATOM 2054 C C . ALA A 1 271 ? -6.655 -9.422 -5.189 1.00 94.88 271 ALA A C 1
ATOM 2056 O O . ALA A 1 271 ? -7.404 -8.959 -4.330 1.00 94.88 271 ALA A O 1
ATOM 2057 N N . VAL A 1 272 ? -6.415 -10.735 -5.287 1.00 96.06 272 VAL A N 1
ATOM 2058 C CA . VAL A 1 272 ? -6.993 -11.729 -4.368 1.00 96.06 272 VAL A CA 1
ATOM 2059 C C . VAL A 1 272 ? -6.557 -11.441 -2.936 1.00 96.06 272 VAL A C 1
ATOM 2061 O O . VAL A 1 272 ? -7.403 -11.381 -2.047 1.00 96.06 272 VAL A O 1
ATOM 2064 N N . PHE A 1 273 ? -5.266 -11.189 -2.711 1.00 95.56 273 PHE A N 1
ATOM 2065 C CA . PHE A 1 273 ? -4.749 -10.828 -1.393 1.00 95.56 273 PHE A CA 1
ATOM 2066 C C . PHE A 1 273 ? -5.449 -9.578 -0.837 1.00 95.56 273 PHE A C 1
ATOM 2068 O O . PHE A 1 273 ? -5.964 -9.598 0.280 1.00 95.56 273 PHE A O 1
ATOM 2075 N N . ALA A 1 274 ? -5.531 -8.508 -1.631 1.00 94.62 274 ALA A N 1
ATOM 2076 C CA . ALA A 1 274 ? -6.185 -7.258 -1.254 1.00 94.62 274 ALA A CA 1
ATOM 2077 C C . ALA A 1 274 ? -7.663 -7.459 -0.881 1.00 94.62 274 ALA A C 1
ATOM 2079 O O . ALA A 1 274 ? -8.122 -6.917 0.127 1.00 94.62 274 ALA A O 1
ATOM 2080 N N . VAL A 1 275 ? -8.404 -8.260 -1.653 1.00 95.12 275 VAL A N 1
ATOM 2081 C CA . VAL A 1 275 ? -9.814 -8.577 -1.377 1.00 95.12 275 VAL A CA 1
ATOM 2082 C C . VAL A 1 275 ? -9.953 -9.394 -0.096 1.00 95.12 275 VAL A C 1
ATOM 2084 O O . VAL A 1 275 ? -10.767 -9.038 0.756 1.00 95.12 275 VAL A O 1
ATOM 2087 N N . VAL A 1 276 ? -9.148 -10.446 0.073 1.00 95.44 276 VAL A N 1
ATOM 2088 C CA . VAL A 1 276 ? -9.198 -11.326 1.249 1.00 95.44 276 VAL A CA 1
ATOM 2089 C C . VAL A 1 276 ? -8.918 -10.545 2.530 1.00 95.44 276 VAL A C 1
ATOM 2091 O O . VAL A 1 276 ? -9.701 -10.637 3.471 1.00 95.44 276 VAL A O 1
ATOM 2094 N N . PHE A 1 277 ? -7.863 -9.726 2.568 1.00 93.19 277 PHE A N 1
ATOM 2095 C CA . PHE A 1 277 ? -7.527 -8.946 3.765 1.00 93.19 277 PHE A CA 1
ATOM 2096 C C . PHE A 1 277 ? -8.505 -7.803 4.036 1.00 93.19 277 PHE A C 1
ATOM 2098 O O . PHE A 1 277 ? -8.811 -7.525 5.194 1.00 93.19 277 PHE A O 1
ATOM 2105 N N . SER A 1 278 ? -9.060 -7.180 2.994 1.00 92.56 278 SER A N 1
ATOM 2106 C CA . SER A 1 278 ? -10.120 -6.180 3.171 1.00 92.56 278 SER A CA 1
ATOM 2107 C C . SER A 1 278 ? -11.397 -6.810 3.735 1.00 92.56 278 SER A C 1
ATOM 2109 O O . SER A 1 278 ? -12.015 -6.241 4.632 1.00 92.56 278 SER A O 1
ATOM 2111 N N . ALA A 1 279 ? -11.779 -7.995 3.249 1.00 91.81 279 ALA A N 1
ATOM 2112 C CA . ALA A 1 279 ? -12.932 -8.737 3.753 1.00 91.81 279 ALA A CA 1
ATOM 2113 C C . ALA A 1 279 ? -12.703 -9.237 5.188 1.00 91.81 279 ALA A C 1
ATOM 2115 O O . ALA A 1 279 ? -13.579 -9.073 6.034 1.00 91.81 279 ALA A O 1
ATOM 2116 N N . ALA A 1 280 ? -11.517 -9.779 5.479 1.00 91.00 280 ALA A N 1
ATOM 2117 C CA . ALA A 1 280 ? -11.134 -10.205 6.822 1.00 91.00 280 ALA A CA 1
ATOM 2118 C C . ALA A 1 280 ? -11.147 -9.032 7.810 1.00 91.00 280 ALA A C 1
ATOM 2120 O O . ALA A 1 280 ? -11.664 -9.175 8.913 1.00 91.00 280 ALA A O 1
ATOM 2121 N N . GLY A 1 281 ? -10.645 -7.860 7.408 1.00 87.88 281 GLY A N 1
ATOM 2122 C CA . GLY A 1 281 ? -10.684 -6.665 8.244 1.00 87.88 281 GLY A CA 1
ATOM 2123 C C . GLY A 1 281 ? -12.097 -6.148 8.492 1.00 87.88 281 GLY A C 1
ATOM 2124 O O . GLY A 1 281 ? -12.451 -5.875 9.637 1.00 87.88 281 GLY A O 1
ATOM 2125 N N . ALA A 1 282 ? -12.941 -6.107 7.458 1.00 86.94 282 ALA A N 1
ATOM 2126 C CA . ALA A 1 282 ? -14.347 -5.747 7.618 1.00 86.94 282 ALA A CA 1
ATOM 2127 C C . ALA A 1 282 ? -15.094 -6.724 8.550 1.00 86.94 282 ALA A C 1
ATOM 2129 O O . ALA A 1 282 ? -15.872 -6.284 9.394 1.00 86.94 282 ALA A O 1
ATOM 2130 N N . ALA A 1 283 ? -14.827 -8.030 8.437 1.00 86.75 283 ALA A N 1
ATOM 2131 C CA . ALA A 1 283 ? -15.420 -9.053 9.296 1.00 86.75 283 ALA A CA 1
ATOM 2132 C C . ALA A 1 283 ? -14.915 -8.968 10.745 1.00 86.75 283 ALA A C 1
ATOM 2134 O O . ALA A 1 283 ? -15.717 -9.048 11.670 1.00 86.75 283 ALA A O 1
ATOM 2135 N N . ALA A 1 284 ? -13.611 -8.756 10.954 1.00 84.44 284 ALA A N 1
ATOM 2136 C CA . ALA A 1 284 ? -13.019 -8.628 12.285 1.00 84.44 284 ALA A CA 1
ATOM 2137 C C . ALA A 1 284 ? -13.588 -7.424 13.051 1.00 84.44 284 ALA A C 1
ATOM 2139 O O . ALA A 1 284 ? -13.934 -7.550 14.221 1.00 84.44 284 ALA A O 1
ATOM 2140 N N . PHE A 1 285 ? -13.753 -6.276 12.385 1.00 75.94 285 PHE A N 1
ATOM 2141 C CA . PHE A 1 285 ? -14.411 -5.107 12.981 1.00 75.94 285 PHE A CA 1
ATOM 2142 C C . PHE A 1 285 ? -15.901 -5.328 13.257 1.00 75.94 285 PHE A C 1
ATOM 2144 O O . PHE A 1 285 ? -16.428 -4.741 14.198 1.00 75.94 285 PHE A O 1
ATOM 2151 N N . GLY A 1 286 ? -16.575 -6.157 12.453 1.00 72.75 286 GLY A N 1
ATOM 2152 C CA . GLY A 1 286 ? -17.948 -6.583 12.723 1.00 72.75 286 GLY A CA 1
ATOM 2153 C C . GLY A 1 286 ? -18.042 -7.442 13.985 1.00 72.75 286 GLY A C 1
ATOM 2154 O O . GLY A 1 286 ? -18.824 -7.132 14.874 1.00 72.75 286 GLY A O 1
ATOM 2155 N N . ALA A 1 287 ? -17.184 -8.458 14.099 1.00 73.00 287 ALA A N 1
ATOM 2156 C CA . ALA A 1 287 ? -17.176 -9.394 15.224 1.00 73.00 287 ALA A CA 1
ATOM 2157 C C . ALA A 1 287 ? -16.761 -8.763 16.566 1.00 73.00 287 ALA A C 1
ATOM 2159 O O . ALA A 1 287 ? -17.102 -9.292 17.613 1.00 73.00 287 ALA A O 1
ATOM 2160 N N . LEU A 1 288 ? -16.023 -7.647 16.561 1.00 64.12 288 LEU A N 1
ATOM 2161 C CA . LEU A 1 288 ? -15.635 -6.937 17.790 1.00 64.12 288 LEU A CA 1
ATOM 2162 C C . LEU A 1 288 ? -16.801 -6.205 18.480 1.00 64.12 288 LEU A C 1
ATOM 2164 O O . LEU A 1 288 ? -16.627 -5.730 19.600 1.00 64.12 288 LEU A O 1
ATOM 2168 N N . MET A 1 289 ? -17.945 -6.058 17.809 1.00 56.44 289 MET A N 1
ATOM 2169 C CA . MET A 1 289 ? -19.094 -5.274 18.284 1.00 56.44 289 MET A CA 1
ATOM 2170 C C . MET A 1 289 ? -20.347 -6.120 18.552 1.00 56.44 289 MET A C 1
ATOM 2172 O O . MET A 1 289 ? -21.358 -5.563 18.982 1.00 56.44 289 MET A O 1
ATOM 2176 N N . GLU A 1 290 ? -20.275 -7.430 18.303 1.00 51.66 290 GLU A N 1
ATOM 2177 C CA . GLU A 1 290 ? -21.260 -8.436 18.732 1.00 51.66 290 GLU A CA 1
ATOM 2178 C C . GLU A 1 290 ? -20.850 -9.042 20.081 1.00 51.66 290 GLU A C 1
ATOM 2180 O O . GLU A 1 290 ? -21.747 -9.200 20.941 1.00 51.66 290 GLU A O 1
#

Nearest PDB structures (foldseek):
  7o0y-assembly1_E  TM=5.968E-01  e=2.605E-03  Stutzerimonas stutzeri ATCC 14405 = CCUG 16156
  8i3d-assembly1_B  TM=6.204E-01  e=7.149E-03  Arabidopsis thaliana
  7o12-assembly1_E  TM=5.940E-01  e=6.828E-03  Stutzerimonas stutzeri ATCC 14405 = CCUG 16156
  7znq-assembly1_Y  TM=5.389E-01  e=2.252E-02  Stutzerimonas stutzeri ATCC 14405 = CCUG 16156
  7o0z-assembly1_E  TM=4.754E-01  e=1.024E-01  Stutzerimonas stutzeri ATCC 14405 = CCUG 16156

Radius of gyration: 27.6 Å; Cα contacts (8 Å, |Δi|>4): 248; chains: 1; bounding box: 74×62×99 Å

Secondary structure (DSSP, 8-state):
----------------------------HHHHHHHHHHHHHHHHHHHTTS-SS--SHHHHHHHHHHHHHHHHHHHHHHHHHHHHTTHIIIIIHHHHHHHHHHHHHH---HHHHHHHHHHHHHHHHHHHHHHHHHHHHHHHHHHTHHHHHHTS---HHHHHHHHHHHHHHHHHHHHHHHHHHHHHHH-----TTHHHHHHHHHHHHHHHHHHHHHHHHHHHHTSTT-HHHHHHHHHHHHHHHHHHHHHHHHHHTT-TTS-HHHHHHHHHHHHHHHHHHHHHHHHHHHHTT-

pLDDT: mean 72.53, std 20.02, range [26.55, 96.06]

Sequence (290 aa):
MLPRETNSTSFSSRQLRRARPCCTPRTRPTDQVAQFRERCCSQEASLRATHRGSHDSISRDSCRRLGMKQALVVARKDLLVEFRARLLLVRVIPFALLVLVLFAVALDSEPLILRAASGLVWLTMLFSTLLLVQRTYDVETQDAALEVLLTSAVEPVNVFFGKLFAAFVQLLVLSVLLVFGAIVLYGATVSGSNVVLLVTIVVSAAWGLASVGTLYGAVVANMNGRDSLLALLALPVLAPLLIGASRATEAAFGSQTIDTASGWAWVALLAVFAVVFSAAGAAAFGALME

Mean predicted aligned error: 14.21 Å

Foldseek 3Di:
DDDDDDDDDDDDDDDDDDDDDDDDCPPDPVVVVVVVVVVVVVVVVVVVPDDDDDDDDVVVVVVVVVLLVLLQVLLVVVLVVCVVVVCLPPPLQVQLLVQLVVVLVVPPDLLVLLLCLLLSLLVSLLVSLLVVLVVVLVVCLVVVVVVVVVVDPHQLLSNLSSQLVNQLVSSLVSSVVSVVSCCVSNVQDADPVLVVLLVLLSNLLSLLSSLLSSLLSVVVNVDPPCSVVSSVVVVVLCVLSSVLRSLLVSCRSPDPPDDNVVSVVSSVSSNVSSVVSSVVSSVVSVVVSD

Solvent-accessible surface area (backbone atoms only — not comparable to full-atom values): 16254 Å² total; per-residue (Å²): 132,88,82,90,83,90,86,86,84,86,83,86,86,90,87,80,88,90,80,86,80,93,74,82,86,76,82,52,80,68,57,58,56,53,59,47,53,54,53,53,55,58,53,54,61,63,57,77,78,73,74,90,80,88,77,71,72,68,51,56,59,52,52,52,55,50,41,53,51,49,13,50,52,49,17,51,49,54,43,49,54,44,58,71,65,33,47,59,71,72,53,43,46,56,50,46,50,50,53,53,51,51,50,53,67,69,43,88,39,72,78,56,33,53,68,43,46,31,48,49,47,46,51,45,48,49,56,47,49,54,55,48,41,56,50,55,44,60,51,45,70,73,62,52,49,64,64,59,50,72,75,40,100,62,65,52,48,31,55,51,54,4,51,27,50,33,43,21,54,53,41,41,56,50,50,53,52,42,53,51,46,40,34,72,70,51,66,50,51,69,55,81,81,30,49,62,56,42,50,53,40,51,54,29,44,23,42,26,52,16,25,47,45,44,41,50,44,57,56,50,74,74,44,92,87,52,70,71,60,50,54,62,59,45,49,72,68,45,44,64,51,48,53,27,47,18,53,24,41,36,16,27,44,62,45,98,85,43,58,61,80,58,21,55,58,27,41,50,51,28,44,51,50,24,50,52,39,40,51,51,36,43,48,53,45,49,63,75,77,112